Protein AF-A0A9P0AJP5-F1 (afdb_monomer_lite)

Secondary structure (DSSP, 8-state):
--SHHHHTTS-HHHHHHIIIIIGGGS-TT-THHHHHHHHHHHHHT-TT-SSSSHHHHHHHHHHHHHHGGG-S-HHHHHHHHHHHTSS--TT-STHHHHHHHHHHHHHHHTT--HHHHHHHHHHHHHTTT---HHHHSBT----SHHHHHHHHHHGGGGS-HHHHHHHHHHHHHHTTTS-HHHHHTSTTT-GGGEEEETTTTEEEE-PPP-

Organism: Bemisia tabaci (NCBI:txid7038)

Sequence (210 aa):
MSGEEGEAAERQDLERLWKQEIAANVDSESTAIFDWWARLTAQYAENARTYFNLEFLDNKAKWFYEIKDELKSPTAVACAIIFQYFEYEPQSEDWREKNSEHFKEFATEVQLDDDKTRTTIELLDASKTSITEEHQSEGAYGSEDIHFFLDLDMVYLGADAPEYRAQSDKMRQEYSFLRSDQYNTSQIKDTPKFSIDTQHLRYIYIPREI

InterPro domains:
  IPR009218 Predicted HD phosphohydrolase [PTHR21174] (10-188)

Structure (mmCIF, N/CA/C/O backbone):
data_AF-A0A9P0AJP5-F1
#
_entry.id   AF-A0A9P0AJP5-F1
#
loop_
_atom_site.group_PDB
_atom_site.id
_atom_site.type_symbol
_atom_site.label_atom_id
_atom_site.label_alt_id
_atom_site.label_comp_id
_atom_site.label_asym_id
_atom_site.label_entity_id
_atom_site.label_seq_id
_atom_site.pdbx_PDB_ins_code
_atom_site.Cartn_x
_atom_site.Cartn_y
_atom_site.Cartn_z
_atom_site.occupancy
_atom_site.B_iso_or_equiv
_atom_site.auth_seq_id
_atom_site.auth_comp_id
_atom_site.auth_asym_id
_atom_site.auth_atom_id
_atom_site.pdbx_PDB_model_num
ATOM 1 N N . MET A 1 1 ? -13.765 23.713 -18.394 1.00 38.00 1 MET A N 1
ATOM 2 C CA . MET A 1 1 ? -14.396 22.949 -17.298 1.00 38.00 1 MET A CA 1
ATOM 3 C C . MET A 1 1 ? -14.791 21.565 -17.807 1.00 38.00 1 MET A C 1
ATOM 5 O O . MET A 1 1 ? -15.965 21.251 -17.865 1.00 38.00 1 MET A O 1
ATOM 9 N N . SER A 1 2 ? -13.825 20.763 -18.257 1.00 41.94 2 SER A N 1
ATOM 10 C CA . SER A 1 2 ? -14.087 19.427 -18.826 1.00 41.94 2 SER A CA 1
ATOM 11 C C . SER A 1 2 ? -12.974 18.430 -18.480 1.00 41.94 2 SER A C 1
ATOM 13 O O . SER A 1 2 ? -12.746 17.492 -19.230 1.00 41.94 2 SER A O 1
ATOM 15 N N . GLY A 1 3 ? -12.227 18.696 -17.402 1.00 36.00 3 GLY A N 1
ATOM 16 C CA . GLY A 1 3 ? -11.113 17.853 -16.950 1.00 36.00 3 GLY A CA 1
ATOM 17 C C . GLY A 1 3 ? -11.452 16.986 -15.737 1.00 36.00 3 GLY A C 1
ATOM 18 O O . GLY A 1 3 ? -10.927 15.893 -15.627 1.00 36.00 3 GLY A O 1
ATOM 19 N N . GLU A 1 4 ? -12.367 17.428 -14.868 1.00 39.38 4 GLU A N 1
ATOM 20 C CA . GLU A 1 4 ? -12.593 16.777 -13.565 1.00 39.38 4 GLU A CA 1
ATOM 21 C C . GLU A 1 4 ? -13.542 15.563 -13.627 1.00 39.38 4 GLU A C 1
ATOM 23 O O . GLU A 1 4 ? -13.400 14.639 -12.836 1.00 39.38 4 GLU A O 1
ATOM 28 N N . GLU A 1 5 ? -14.476 15.497 -14.586 1.00 37.34 5 GLU A N 1
ATOM 29 C CA . GLU A 1 5 ? -15.423 14.365 -14.688 1.00 37.34 5 GLU A CA 1
ATOM 30 C C . GLU A 1 5 ? -14.808 13.095 -15.309 1.00 37.34 5 GLU A C 1
ATOM 32 O O . GLU A 1 5 ? -15.331 12.003 -15.102 1.00 37.34 5 GLU A O 1
ATOM 37 N N . GLY A 1 6 ? -13.698 13.216 -16.050 1.00 34.09 6 GLY A N 1
ATOM 38 C CA . GLY A 1 6 ? -12.989 12.067 -16.633 1.00 34.09 6 GLY A CA 1
ATOM 39 C C . GLY A 1 6 ? -12.085 11.344 -15.631 1.00 34.09 6 GLY A C 1
ATOM 40 O O . GLY A 1 6 ? -11.980 10.124 -15.671 1.00 34.09 6 GLY A O 1
ATOM 41 N N . GLU A 1 7 ? -11.498 12.086 -14.692 1.00 45.38 7 GLU A N 1
ATOM 42 C CA . GLU A 1 7 ? -10.548 11.560 -13.704 1.00 45.38 7 GLU A CA 1
ATOM 43 C C . GLU A 1 7 ? -11.240 10.755 -12.586 1.00 45.38 7 GLU A C 1
ATOM 45 O O . GLU A 1 7 ? -10.667 9.815 -12.040 1.00 45.38 7 GLU A O 1
ATOM 50 N N . ALA A 1 8 ? -12.509 11.066 -12.293 1.00 41.72 8 ALA A N 1
ATOM 51 C CA . ALA A 1 8 ? -13.312 10.374 -11.282 1.00 41.72 8 ALA A CA 1
ATOM 52 C C . ALA A 1 8 ? -13.753 8.953 -11.698 1.00 41.72 8 ALA A C 1
ATOM 54 O O . ALA A 1 8 ? -14.105 8.140 -10.846 1.00 41.72 8 ALA A O 1
ATOM 55 N N . ALA A 1 9 ? -13.743 8.629 -12.997 1.00 46.91 9 ALA A N 1
ATOM 56 C CA . ALA A 1 9 ? -14.082 7.289 -13.481 1.00 46.91 9 ALA A CA 1
ATOM 57 C C . ALA A 1 9 ? -12.913 6.292 -13.363 1.00 46.91 9 ALA A C 1
ATOM 59 O O . ALA A 1 9 ? -13.163 5.087 -13.362 1.00 46.91 9 ALA A O 1
ATOM 60 N N . GLU A 1 10 ? -11.673 6.783 -13.255 1.00 59.91 10 GLU A N 1
ATOM 61 C CA . GLU A 1 10 ? -10.435 5.997 -13.376 1.00 59.91 10 GLU A CA 1
ATOM 62 C C . GLU A 1 10 ? -9.910 5.408 -12.056 1.00 59.91 10 GLU A C 1
ATOM 64 O O . GLU A 1 10 ? -8.918 4.694 -12.096 1.00 59.91 10 GLU A O 1
ATOM 69 N N . ARG A 1 11 ? -10.519 5.697 -10.891 1.00 74.88 11 ARG A N 1
ATOM 70 C CA . ARG A 1 11 ? -9.956 5.317 -9.568 1.00 74.88 11 ARG A CA 1
ATOM 71 C C . ARG A 1 11 ? -10.966 4.664 -8.625 1.00 74.88 11 ARG A C 1
ATOM 73 O O . ARG A 1 11 ? -11.045 4.975 -7.433 1.00 74.88 11 ARG A O 1
ATOM 80 N N . GLN A 1 12 ? -11.822 3.822 -9.196 1.00 88.44 12 GLN A N 1
ATOM 81 C CA . GLN A 1 12 ? -12.955 3.241 -8.477 1.00 88.44 12 GLN A CA 1
ATOM 82 C C . GLN A 1 12 ? -12.509 2.240 -7.412 1.00 88.44 12 GLN A C 1
ATOM 84 O O . GLN A 1 12 ? -13.123 2.191 -6.344 1.00 88.44 12 GLN A O 1
ATOM 89 N N . ASP A 1 13 ? -11.451 1.469 -7.670 1.00 96.31 13 ASP A N 1
ATOM 90 C CA . ASP A 1 13 ? -11.011 0.414 -6.763 1.00 96.31 13 ASP A CA 1
ATOM 91 C C . ASP A 1 13 ? -10.245 0.987 -5.568 1.00 96.31 13 ASP A C 1
ATOM 93 O O . ASP A 1 13 ? -10.487 0.557 -4.440 1.00 96.31 13 ASP A O 1
ATOM 97 N N . LEU A 1 14 ? -9.421 2.022 -5.762 1.00 97.06 14 LEU A N 1
ATOM 98 C CA . LEU A 1 14 ? -8.761 2.736 -4.665 1.00 97.06 14 LEU A CA 1
ATOM 99 C C . LEU A 1 14 ? -9.776 3.409 -3.733 1.00 97.06 14 LEU A C 1
ATOM 101 O O . LEU A 1 14 ? -9.695 3.275 -2.510 1.00 97.06 14 LEU A O 1
ATOM 105 N N . GLU A 1 15 ? -10.759 4.120 -4.291 1.00 96.62 15 GLU A N 1
ATOM 106 C CA . GLU A 1 15 ? -11.823 4.718 -3.482 1.00 96.62 15 GLU A CA 1
ATOM 107 C C . GLU A 1 15 ? -12.630 3.664 -2.727 1.00 96.62 15 GLU A C 1
ATOM 109 O O . GLU A 1 15 ? -13.006 3.871 -1.569 1.00 96.62 15 GLU A O 1
ATOM 114 N N . ARG A 1 16 ? -12.916 2.536 -3.382 1.00 97.31 16 ARG A N 1
ATOM 115 C CA . ARG A 1 16 ? -13.632 1.417 -2.780 1.00 97.31 16 ARG A CA 1
ATOM 116 C C . ARG A 1 16 ? -12.824 0.807 -1.636 1.00 97.31 16 ARG A C 1
ATOM 118 O O . ARG A 1 16 ? -13.394 0.649 -0.558 1.00 97.31 16 ARG A O 1
ATOM 125 N N . LEU A 1 17 ? -11.528 0.557 -1.837 1.00 98.12 17 LEU A N 1
ATOM 126 C CA . LEU A 1 17 ? -10.595 0.064 -0.819 1.00 98.12 17 LEU A CA 1
ATOM 127 C C . LEU A 1 17 ? -10.614 0.979 0.406 1.00 98.12 17 LEU A C 1
ATOM 129 O O . LEU A 1 17 ? -10.857 0.523 1.524 1.00 98.12 17 LEU A O 1
ATOM 133 N N . TRP A 1 18 ? -10.444 2.286 0.191 1.00 97.62 18 TRP A N 1
ATOM 134 C CA . TRP A 1 18 ? -10.467 3.265 1.273 1.00 97.62 18 TRP A CA 1
ATOM 135 C C . TRP A 1 18 ? -11.801 3.264 2.018 1.00 97.62 18 TRP A C 1
ATOM 137 O O . TRP A 1 18 ? -11.831 3.159 3.241 1.00 97.62 18 TRP A O 1
ATOM 147 N N . LYS A 1 19 ? -12.924 3.346 1.297 1.00 96.38 19 LYS A N 1
ATOM 148 C CA . LYS A 1 19 ? -14.258 3.438 1.907 1.00 96.38 19 LYS A CA 1
ATOM 149 C C . LYS A 1 19 ? -14.647 2.159 2.653 1.00 96.38 19 LYS A C 1
ATOM 151 O O . LYS A 1 19 ? -15.186 2.249 3.752 1.00 96.38 19 LYS A O 1
ATOM 156 N N . GLN A 1 20 ? -14.416 0.989 2.059 1.00 97.12 20 GLN A N 1
ATOM 157 C CA . GLN A 1 20 ? -14.929 -0.291 2.564 1.00 97.12 20 GLN A CA 1
ATOM 158 C C . GLN A 1 20 ? -13.992 -0.958 3.566 1.00 97.12 20 GLN A C 1
ATOM 160 O O . GLN A 1 20 ? -14.471 -1.558 4.524 1.00 97.12 20 GLN A O 1
ATOM 165 N N . GLU A 1 21 ? -12.678 -0.860 3.365 1.00 97.50 21 GLU A N 1
ATOM 166 C CA . GLU A 1 21 ? -11.721 -1.597 4.193 1.00 97.50 21 GLU A CA 1
ATOM 167 C C . GLU A 1 21 ? -11.118 -0.730 5.291 1.00 97.50 21 GLU A C 1
ATOM 169 O O . GLU A 1 21 ? -10.807 -1.258 6.356 1.00 97.50 21 GLU A O 1
ATOM 174 N N . ILE A 1 22 ? -11.017 0.585 5.080 1.00 97.12 22 ILE A N 1
ATOM 175 C CA . ILE A 1 22 ? -10.402 1.512 6.036 1.00 97.12 22 ILE A CA 1
ATOM 176 C C . ILE A 1 22 ? -11.478 2.350 6.734 1.00 97.12 22 ILE A C 1
ATOM 178 O O . ILE A 1 22 ? -11.749 2.136 7.910 1.00 97.12 22 ILE A O 1
ATOM 182 N N . ALA A 1 23 ? -12.154 3.252 6.019 1.00 95.81 23 ALA A N 1
ATOM 183 C CA . ALA A 1 23 ? -13.091 4.213 6.604 1.00 95.81 23 ALA A CA 1
ATOM 184 C C . ALA A 1 23 ? -14.277 3.553 7.331 1.00 95.81 23 ALA A C 1
ATOM 186 O O . ALA A 1 23 ? -14.723 4.053 8.357 1.00 95.81 23 ALA A O 1
ATOM 187 N N . ALA A 1 24 ? -14.779 2.419 6.834 1.00 94.94 24 ALA A N 1
ATOM 188 C CA . ALA A 1 24 ? -15.857 1.675 7.490 1.00 94.94 24 ALA A CA 1
ATOM 189 C C . ALA A 1 24 ? -15.415 0.903 8.752 1.00 94.94 24 ALA A C 1
ATOM 191 O O . ALA A 1 24 ? -16.272 0.401 9.476 1.00 94.94 24 ALA A O 1
ATOM 192 N N . ASN A 1 25 ? -14.105 0.789 9.008 1.00 93.56 25 ASN A N 1
ATOM 193 C CA . ASN A 1 25 ? -13.522 -0.009 10.095 1.00 93.56 25 ASN A CA 1
ATOM 194 C C . ASN A 1 25 ? -12.792 0.838 11.152 1.00 93.56 25 ASN A C 1
ATOM 196 O O . ASN A 1 25 ? -12.054 0.291 11.974 1.00 93.56 25 ASN A O 1
ATOM 200 N N . VAL A 1 26 ? -12.996 2.155 11.132 1.00 92.12 26 VAL A N 1
ATOM 201 C CA . VAL A 1 26 ? -12.478 3.107 12.124 1.00 92.12 26 VAL A CA 1
ATOM 202 C C . VAL A 1 26 ? -13.627 3.738 12.913 1.00 92.12 26 VAL A C 1
ATOM 204 O O . VAL A 1 26 ? -14.798 3.492 12.610 1.00 92.12 26 VAL A O 1
ATOM 207 N N . ASP A 1 27 ? -13.315 4.543 13.928 1.00 87.25 27 ASP A N 1
ATOM 208 C CA . ASP A 1 27 ? -14.344 5.256 14.687 1.00 87.25 27 ASP A CA 1
ATOM 209 C C . ASP A 1 27 ? -15.169 6.180 13.770 1.00 87.25 27 ASP A C 1
ATOM 211 O O . ASP A 1 27 ? -14.642 7.088 13.124 1.00 87.25 27 ASP A O 1
ATOM 215 N N . SER A 1 28 ? -16.487 5.956 13.742 1.00 77.12 28 SER A N 1
ATOM 216 C CA . SER A 1 28 ? -17.445 6.710 12.927 1.00 77.12 28 SER A CA 1
ATOM 217 C C . SER A 1 28 ? -17.530 8.199 13.273 1.00 77.12 28 SER A C 1
ATOM 219 O O . SER A 1 28 ? -18.027 8.980 12.461 1.00 77.12 28 SER A O 1
ATOM 221 N N . GLU A 1 29 ? -17.072 8.600 14.463 1.00 79.88 29 GLU A N 1
ATOM 222 C CA . GLU A 1 29 ? -17.022 10.007 14.872 1.00 79.88 29 GLU A CA 1
ATOM 223 C C . GLU A 1 29 ? -15.735 10.715 14.411 1.00 79.88 29 GLU A C 1
ATOM 225 O O . GLU A 1 29 ? -15.666 11.947 14.450 1.00 79.88 29 GLU A O 1
ATOM 230 N N . SER A 1 30 ? -14.724 9.974 13.935 1.00 80.75 30 SER A N 1
ATOM 231 C CA . SER A 1 30 ? -13.463 10.567 13.491 1.00 80.75 30 SER A CA 1
ATOM 232 C C . SER A 1 30 ? -13.627 11.297 12.157 1.00 80.75 30 SER A C 1
ATOM 234 O O . SER A 1 30 ? -13.830 10.702 11.098 1.00 80.75 30 SER A O 1
ATOM 236 N N . THR A 1 31 ? -13.467 12.620 12.184 1.00 89.06 31 THR A N 1
ATOM 237 C CA . THR A 1 31 ? -13.404 13.437 10.963 1.00 89.06 31 THR A CA 1
ATOM 238 C C . THR A 1 31 ? -12.044 13.354 10.270 1.00 89.06 31 THR A C 1
ATOM 240 O O . THR A 1 31 ? -11.935 13.751 9.111 1.00 89.06 31 THR A O 1
ATOM 243 N N . ALA A 1 32 ? -11.020 12.814 10.944 1.00 94.06 32 ALA A N 1
ATOM 244 C CA . ALA A 1 32 ? -9.657 12.730 10.422 1.00 94.06 32 ALA A CA 1
ATOM 245 C C . ALA A 1 32 ? -9.579 11.889 9.136 1.00 94.06 32 ALA A C 1
ATOM 247 O O . ALA A 1 32 ? -8.723 12.133 8.289 1.00 94.06 32 ALA A O 1
ATOM 248 N N . ILE A 1 33 ? -10.511 10.950 8.933 1.00 95.19 33 ILE A N 1
ATOM 249 C CA . ILE A 1 33 ? -10.560 10.105 7.733 1.00 95.19 33 ILE A CA 1
ATOM 250 C C . ILE A 1 33 ? -10.656 10.922 6.430 1.00 95.19 33 ILE A C 1
ATOM 252 O O . ILE A 1 33 ? -10.099 10.526 5.408 1.00 95.19 33 ILE A O 1
ATOM 256 N N . PHE A 1 34 ? -11.318 12.082 6.450 1.00 93.69 34 PHE A N 1
ATOM 257 C CA . PHE A 1 34 ? -11.432 12.946 5.272 1.00 93.69 34 PHE A CA 1
ATOM 258 C C . PHE A 1 34 ? -10.126 13.691 4.989 1.00 93.69 34 PHE A C 1
ATOM 260 O O . PHE A 1 34 ? -9.696 13.766 3.837 1.00 93.69 34 PHE A O 1
ATOM 267 N N . ASP A 1 35 ? -9.474 14.184 6.041 1.00 95.88 35 ASP A N 1
ATOM 268 C CA . ASP A 1 35 ? -8.197 14.890 5.937 1.00 95.88 35 ASP A CA 1
ATOM 269 C C . ASP A 1 35 ? -7.087 13.942 5.462 1.00 95.88 35 ASP A C 1
ATOM 271 O O . ASP A 1 35 ? -6.296 14.292 4.585 1.00 95.88 35 ASP A O 1
ATOM 275 N N . TRP A 1 36 ? -7.066 12.705 5.966 1.00 97.38 36 TRP A N 1
ATOM 276 C CA . TRP A 1 36 ? -6.122 11.681 5.520 1.00 97.38 36 TRP A CA 1
ATOM 277 C C . TRP A 1 36 ? -6.345 11.250 4.076 1.00 97.38 36 TRP A C 1
ATOM 279 O O . TRP A 1 36 ? -5.369 11.097 3.344 1.00 97.38 36 TRP A O 1
ATOM 289 N N . TRP A 1 37 ? -7.596 11.125 3.629 1.00 96.56 37 TRP A N 1
ATOM 290 C CA . TRP A 1 37 ? -7.887 10.862 2.220 1.00 96.56 37 TRP A CA 1
ATOM 291 C C . TRP A 1 37 ? -7.377 11.988 1.308 1.00 96.56 37 TRP A C 1
ATOM 293 O O . TRP A 1 37 ? -6.752 11.729 0.276 1.00 96.56 37 TRP A O 1
ATOM 303 N N . ALA A 1 38 ? -7.589 13.247 1.702 1.00 96.00 38 ALA A N 1
ATOM 304 C CA . ALA A 1 38 ? -7.089 14.402 0.960 1.00 96.00 38 ALA A CA 1
ATOM 305 C C . ALA A 1 38 ? -5.550 14.433 0.911 1.00 96.00 38 ALA A C 1
ATOM 307 O O . ALA A 1 38 ? -4.968 14.677 -0.144 1.00 96.00 38 ALA A O 1
ATOM 308 N N . ARG A 1 39 ? -4.878 14.132 2.031 1.00 96.69 39 ARG A N 1
ATOM 309 C CA . ARG A 1 39 ? -3.410 14.028 2.090 1.00 96.69 39 ARG A CA 1
ATOM 310 C C . ARG A 1 39 ? -2.883 12.900 1.210 1.00 96.69 39 ARG A C 1
ATOM 312 O O . ARG A 1 39 ? -1.973 13.126 0.422 1.00 96.69 39 ARG A O 1
ATOM 319 N N . LEU A 1 40 ? -3.474 11.712 1.316 1.00 96.00 40 LEU A N 1
ATOM 320 C CA . LEU A 1 40 ? -3.123 10.539 0.520 1.00 96.00 40 LEU A CA 1
ATOM 321 C C . LEU A 1 40 ? -3.198 10.829 -0.979 1.00 96.00 40 LEU A C 1
ATOM 323 O O . LEU A 1 40 ? -2.245 10.587 -1.716 1.00 96.00 40 LEU A O 1
ATOM 327 N N . THR A 1 41 ? -4.334 11.358 -1.424 1.00 95.06 41 THR A N 1
ATOM 328 C CA . THR A 1 41 ? -4.550 11.661 -2.840 1.00 95.06 41 THR A CA 1
ATOM 329 C C . THR A 1 41 ? -3.604 12.749 -3.333 1.00 95.06 41 THR A C 1
ATOM 331 O O . THR A 1 41 ? -3.052 12.610 -4.418 1.00 95.06 41 THR A O 1
ATOM 334 N N . ALA A 1 42 ? -3.328 13.780 -2.533 1.00 94.81 42 ALA A N 1
ATOM 335 C CA . ALA A 1 42 ? -2.326 14.783 -2.885 1.00 94.81 42 ALA A CA 1
ATOM 336 C C . ALA A 1 42 ? -0.919 14.173 -3.035 1.00 94.81 42 ALA A C 1
ATOM 338 O O . ALA A 1 42 ? -0.232 14.463 -4.013 1.00 94.81 42 ALA A O 1
ATOM 339 N N . GLN A 1 43 ? -0.521 13.297 -2.111 1.00 94.94 43 GLN A N 1
ATOM 340 C CA . GLN A 1 43 ? 0.825 12.731 -2.062 1.00 94.94 43 GLN A CA 1
ATOM 341 C C . GLN A 1 43 ? 1.113 11.785 -3.241 1.00 94.94 43 GLN A C 1
ATOM 343 O O . GLN A 1 43 ? 2.158 11.873 -3.880 1.00 94.94 43 GLN A O 1
ATOM 348 N N . TYR A 1 44 ? 0.163 10.922 -3.611 1.00 95.06 44 TYR A N 1
ATOM 349 C CA . TYR A 1 44 ? 0.322 10.029 -4.768 1.00 95.06 44 TYR A CA 1
ATOM 350 C C . TYR A 1 44 ? 0.019 10.703 -6.123 1.00 95.06 44 TYR A C 1
ATOM 352 O O . TYR A 1 44 ? 0.269 10.098 -7.168 1.00 95.06 44 TYR A O 1
ATOM 360 N N . ALA A 1 45 ? -0.511 11.933 -6.132 1.00 93.75 45 ALA A N 1
ATOM 361 C CA . ALA A 1 45 ? -0.692 12.747 -7.340 1.00 93.75 45 ALA A CA 1
ATOM 362 C C . ALA A 1 45 ? 0.555 13.573 -7.710 1.00 93.75 45 ALA A C 1
ATOM 364 O O . ALA A 1 45 ? 0.537 14.315 -8.695 1.00 93.75 45 ALA A O 1
ATOM 365 N N . GLU A 1 46 ? 1.636 13.485 -6.932 1.00 91.50 46 GLU A N 1
ATOM 366 C CA . GLU A 1 46 ? 2.880 14.189 -7.224 1.00 91.50 46 GLU A CA 1
ATOM 367 C C . GLU A 1 46 ? 3.447 13.794 -8.597 1.00 91.50 46 GLU A C 1
ATOM 369 O O . GLU A 1 46 ? 3.791 12.641 -8.847 1.00 91.50 46 GLU A O 1
ATOM 374 N N . ASN A 1 47 ? 3.637 14.787 -9.473 1.00 83.38 47 ASN A N 1
ATOM 375 C CA . ASN A 1 47 ? 4.109 14.588 -10.853 1.00 83.38 47 ASN A CA 1
ATOM 376 C C . ASN A 1 47 ? 5.481 13.901 -10.972 1.00 83.38 47 ASN A C 1
ATOM 378 O O . ASN A 1 47 ? 5.849 13.459 -12.058 1.00 83.38 47 ASN A O 1
ATOM 382 N N . ALA A 1 48 ? 6.269 13.873 -9.894 1.00 88.31 48 ALA A N 1
ATOM 383 C CA . ALA A 1 48 ? 7.565 13.207 -9.878 1.00 88.31 48 ALA A CA 1
ATOM 384 C C . ALA A 1 48 ? 7.440 11.672 -9.884 1.00 88.31 48 ALA A C 1
ATOM 386 O O . ALA A 1 48 ? 8.392 11.006 -10.282 1.00 88.31 48 ALA A O 1
ATOM 387 N N . ARG A 1 49 ? 6.284 11.124 -9.479 1.00 92.12 49 ARG A N 1
ATOM 388 C CA . ARG A 1 49 ? 6.040 9.683 -9.360 1.00 92.12 49 ARG A CA 1
ATOM 389 C C . ARG A 1 49 ? 5.541 9.109 -10.679 1.00 92.12 49 ARG A C 1
ATOM 391 O O . ARG A 1 49 ? 4.401 9.330 -11.098 1.00 92.12 49 ARG A O 1
ATOM 398 N N . THR A 1 50 ? 6.398 8.351 -11.344 1.00 92.62 50 THR A N 1
ATOM 399 C CA . THR A 1 50 ? 6.094 7.756 -12.656 1.00 92.62 50 THR A CA 1
ATOM 400 C C . THR A 1 50 ? 5.462 6.368 -12.563 1.00 92.62 50 THR A C 1
ATOM 402 O O . THR A 1 50 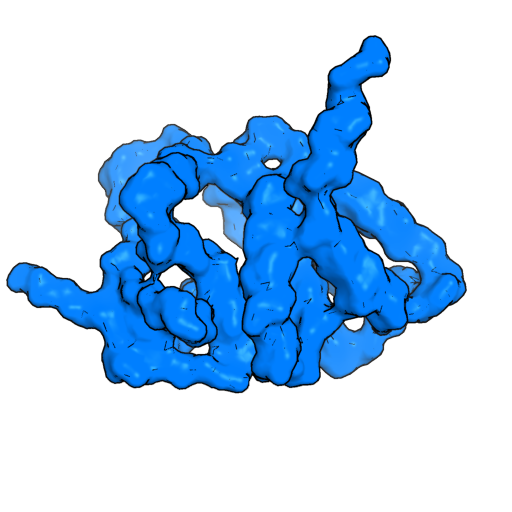? 4.725 5.976 -13.469 1.00 92.62 50 THR A O 1
ATOM 405 N N . TYR A 1 51 ? 5.699 5.654 -11.462 1.00 92.69 51 TYR A N 1
ATOM 406 C CA . TYR A 1 51 ? 5.164 4.331 -11.159 1.00 92.69 51 TYR A CA 1
ATOM 407 C C . TYR A 1 51 ? 4.359 4.337 -9.857 1.00 92.69 51 TYR A C 1
ATOM 409 O O . TYR A 1 51 ? 3.189 3.981 -9.888 1.00 92.69 51 TYR A O 1
ATOM 417 N N . PHE A 1 52 ? 4.927 4.784 -8.729 1.00 93.62 52 PHE A N 1
ATOM 418 C CA . PHE A 1 52 ? 4.288 4.707 -7.400 1.00 93.62 52 PHE A CA 1
ATOM 419 C C . PHE A 1 52 ? 3.278 5.842 -7.156 1.00 93.62 52 PHE A C 1
ATOM 421 O O . PHE A 1 52 ? 3.381 6.610 -6.200 1.00 93.62 52 PHE A O 1
ATOM 428 N N . ASN A 1 53 ? 2.307 5.969 -8.055 1.00 94.19 53 ASN A N 1
ATOM 429 C CA . ASN A 1 53 ? 1.292 7.019 -8.074 1.00 94.19 53 ASN A CA 1
ATOM 430 C C . ASN A 1 53 ? -0.123 6.449 -7.840 1.00 94.19 53 ASN A C 1
ATOM 432 O O . ASN A 1 53 ? -0.299 5.300 -7.429 1.00 94.19 53 ASN A O 1
ATOM 436 N N . LEU A 1 54 ? -1.151 7.263 -8.085 1.00 94.88 54 LEU A N 1
ATOM 437 C CA . LEU A 1 54 ? -2.546 6.858 -7.880 1.00 94.88 54 LEU A CA 1
ATOM 438 C C . LEU A 1 54 ? -3.002 5.708 -8.793 1.00 94.88 54 LEU A C 1
ATOM 440 O O . LEU A 1 54 ? -3.841 4.920 -8.368 1.00 94.88 54 LEU A O 1
ATOM 444 N N . GLU A 1 55 ? -2.438 5.564 -9.996 1.00 93.19 55 GLU A N 1
ATOM 445 C CA . GLU A 1 55 ? -2.721 4.427 -10.887 1.00 93.19 55 GLU A CA 1
ATOM 446 C C . GLU A 1 55 ? -2.165 3.121 -10.300 1.00 93.19 55 GLU A C 1
ATOM 448 O O . GLU A 1 55 ? -2.820 2.081 -10.358 1.00 93.19 55 GLU A O 1
ATOM 453 N N . PHE A 1 56 ? -0.977 3.165 -9.687 1.00 92.81 56 PHE A N 1
ATOM 454 C CA . PHE A 1 56 ? -0.420 2.015 -8.972 1.00 92.81 56 PHE A CA 1
ATOM 455 C C . PHE A 1 56 ? -1.313 1.591 -7.807 1.00 92.81 56 PHE A C 1
ATOM 457 O O . PHE A 1 56 ? -1.618 0.406 -7.681 1.00 92.81 56 PHE A O 1
ATOM 464 N N . LEU A 1 57 ? -1.772 2.542 -6.988 1.00 95.31 57 LEU A N 1
ATOM 465 C CA . LEU A 1 57 ? -2.666 2.229 -5.874 1.00 95.31 57 LEU A CA 1
ATOM 466 C C . LEU A 1 57 ? -4.008 1.658 -6.339 1.00 95.31 57 LEU A C 1
ATOM 468 O O . LEU A 1 57 ? -4.486 0.703 -5.733 1.00 95.31 57 LEU A O 1
ATOM 472 N N . ASP A 1 58 ? -4.603 2.205 -7.399 1.00 95.31 58 ASP A N 1
ATOM 473 C CA . ASP A 1 58 ? -5.869 1.698 -7.939 1.00 95.31 58 ASP A CA 1
ATOM 474 C C . ASP A 1 58 ? -5.722 0.278 -8.500 1.00 95.31 58 ASP A C 1
ATOM 476 O O . ASP A 1 58 ? -6.483 -0.618 -8.136 1.00 95.31 58 ASP A O 1
ATOM 480 N N . ASN A 1 59 ? -4.654 0.016 -9.260 1.00 91.94 59 ASN A N 1
ATOM 481 C CA . ASN A 1 59 ? -4.341 -1.333 -9.729 1.00 91.94 59 ASN A CA 1
ATOM 482 C C . ASN A 1 59 ? -4.076 -2.306 -8.568 1.00 91.94 59 ASN A C 1
ATOM 484 O O . ASN A 1 59 ? -4.536 -3.449 -8.601 1.00 91.94 59 ASN A O 1
ATOM 488 N N . LYS A 1 60 ? -3.359 -1.871 -7.523 1.00 93.75 60 LYS A N 1
ATOM 489 C CA . LYS A 1 60 ? -3.106 -2.694 -6.331 1.00 93.75 60 LYS A CA 1
ATOM 490 C C . LYS A 1 60 ? -4.406 -2.973 -5.564 1.00 93.75 60 LYS A C 1
ATOM 492 O O . LYS A 1 60 ? -4.615 -4.096 -5.111 1.00 93.75 60 LYS A O 1
ATOM 497 N N . ALA A 1 61 ? -5.306 -1.993 -5.482 1.00 96.31 61 ALA A N 1
ATOM 498 C CA . ALA A 1 61 ? -6.628 -2.128 -4.873 1.00 96.31 61 ALA A CA 1
ATOM 499 C C . ALA A 1 61 ? -7.547 -3.085 -5.649 1.00 96.31 61 ALA A C 1
ATOM 501 O O . ALA A 1 61 ? -8.256 -3.885 -5.038 1.00 96.31 61 ALA A O 1
ATOM 502 N N . LYS A 1 62 ? -7.496 -3.067 -6.983 1.00 94.50 62 LYS A N 1
ATOM 503 C CA . LYS A 1 62 ? -8.195 -4.046 -7.823 1.00 94.50 62 LYS A CA 1
ATOM 504 C C . LYS A 1 62 ? -7.773 -5.474 -7.470 1.00 94.50 62 LYS A C 1
ATOM 506 O O . LYS A 1 62 ? -8.623 -6.312 -7.183 1.00 94.50 62 LYS A O 1
ATOM 511 N N . TRP A 1 63 ? -6.467 -5.745 -7.443 1.00 93.19 63 TRP A N 1
ATOM 512 C CA . TRP A 1 63 ? -5.950 -7.080 -7.123 1.00 93.19 63 TRP A CA 1
ATOM 513 C C . TRP A 1 63 ? -6.188 -7.486 -5.670 1.00 93.19 63 TRP A C 1
ATOM 515 O O . TRP A 1 63 ? -6.453 -8.655 -5.406 1.00 93.19 63 TRP A O 1
ATOM 525 N N . PHE A 1 64 ? -6.185 -6.533 -4.736 1.00 95.94 64 PHE A N 1
ATOM 526 C CA . PHE A 1 64 ? -6.598 -6.784 -3.357 1.00 95.94 64 PHE A CA 1
ATOM 527 C C . PHE A 1 64 ? -7.994 -7.422 -3.282 1.00 95.94 64 PHE A C 1
ATOM 529 O O . PHE A 1 64 ? -8.202 -8.335 -2.488 1.00 95.94 64 PHE A O 1
ATOM 536 N N . TYR A 1 65 ? -8.949 -6.995 -4.114 1.00 96.00 65 TYR A N 1
ATOM 537 C CA . TYR A 1 65 ? -10.294 -7.577 -4.096 1.00 96.00 65 TYR A CA 1
ATOM 538 C C . TYR A 1 65 ? -10.364 -9.006 -4.644 1.00 96.00 65 TYR A C 1
ATOM 540 O O . TYR A 1 65 ? -11.275 -9.732 -4.250 1.00 96.00 65 TYR A O 1
ATOM 548 N N . GLU A 1 66 ? -9.408 -9.431 -5.472 1.00 93.44 66 GLU A N 1
ATOM 549 C CA . GLU A 1 66 ? -9.316 -10.820 -5.948 1.00 93.44 66 GLU A CA 1
ATOM 550 C C . GLU A 1 66 ? -8.853 -11.778 -4.842 1.00 93.44 66 GLU A C 1
ATOM 552 O O . GLU A 1 66 ? -9.257 -12.936 -4.816 1.00 93.44 66 GLU A O 1
ATOM 557 N N . ILE A 1 67 ? -8.044 -11.289 -3.898 1.00 93.56 67 ILE A N 1
ATOM 558 C CA . ILE A 1 67 ? -7.482 -12.093 -2.800 1.00 93.56 67 ILE A CA 1
ATOM 559 C C . ILE A 1 67 ? -8.161 -11.847 -1.448 1.00 93.56 67 ILE A C 1
ATOM 561 O O . ILE A 1 67 ? -7.820 -12.493 -0.460 1.00 93.56 67 ILE A O 1
ATOM 565 N N . LYS A 1 68 ? -9.097 -10.893 -1.365 1.00 95.75 68 LYS A N 1
ATOM 566 C CA . LYS A 1 68 ? -9.643 -10.390 -0.095 1.00 95.75 68 LYS A CA 1
ATOM 567 C C . LYS A 1 68 ? -10.169 -11.501 0.815 1.00 95.75 68 LYS A C 1
ATOM 569 O O . LYS A 1 68 ? -9.955 -11.443 2.022 1.00 95.75 68 LYS A O 1
ATOM 574 N N . ASP A 1 69 ? -10.847 -12.493 0.243 1.00 95.25 69 ASP A N 1
ATOM 575 C CA . ASP A 1 69 ? -11.455 -13.598 0.993 1.00 95.25 69 ASP A CA 1
ATOM 576 C C . ASP A 1 69 ? -10.417 -14.573 1.583 1.00 95.25 69 ASP A C 1
ATOM 578 O O . ASP A 1 69 ? -10.751 -15.392 2.441 1.00 95.25 69 ASP A O 1
ATOM 582 N N . GLU A 1 70 ? -9.156 -14.478 1.156 1.00 94.94 70 GLU A N 1
ATOM 583 C CA . GLU A 1 70 ? -8.030 -15.244 1.696 1.00 94.94 70 GLU A CA 1
ATOM 584 C C . GLU A 1 70 ? -7.304 -14.509 2.832 1.00 94.94 70 GLU A C 1
ATOM 586 O O . GLU A 1 70 ? -6.551 -15.128 3.588 1.00 94.94 70 GLU A O 1
ATOM 591 N N . LEU A 1 71 ? -7.541 -13.200 2.975 1.00 96.69 71 LEU A N 1
ATOM 592 C CA . LEU A 1 71 ? -6.882 -12.363 3.970 1.00 96.69 71 LEU A CA 1
ATOM 593 C C . LEU A 1 71 ? -7.485 -12.564 5.360 1.00 96.69 71 LEU A C 1
ATOM 595 O O . LEU A 1 71 ? -8.702 -12.547 5.560 1.00 96.69 71 LEU A O 1
ATOM 599 N N . LYS A 1 72 ? -6.612 -12.662 6.359 1.00 97.25 72 LYS A N 1
ATOM 600 C CA . LYS A 1 72 ? -6.992 -12.716 7.774 1.00 97.25 72 LYS A CA 1
ATOM 601 C C . LYS A 1 72 ? -7.405 -11.340 8.286 1.00 97.25 72 LYS A C 1
ATOM 603 O O . LYS A 1 72 ? -8.342 -11.242 9.077 1.00 97.25 72 LYS A O 1
ATOM 608 N N . SER A 1 73 ? -6.727 -10.286 7.834 1.00 97.81 73 SER A N 1
ATOM 609 C CA . SER A 1 73 ? -7.021 -8.896 8.174 1.00 97.81 73 SER A CA 1
ATOM 610 C C . SER A 1 73 ? -7.040 -8.004 6.924 1.00 97.81 73 SER A C 1
ATOM 612 O O . SER A 1 73 ? -6.082 -7.268 6.662 1.00 97.81 73 SER A O 1
ATOM 614 N N . PRO A 1 74 ? -8.154 -8.001 6.160 1.00 98.12 74 PRO A N 1
ATOM 615 C CA . PRO A 1 74 ? -8.315 -7.139 4.988 1.00 98.12 74 PRO A CA 1
ATOM 616 C C . PRO A 1 74 ? -8.023 -5.661 5.277 1.00 98.12 74 PRO A C 1
ATOM 618 O O . PRO A 1 74 ? -7.332 -5.009 4.500 1.00 98.12 74 PRO A O 1
ATOM 621 N N . THR A 1 75 ? -8.474 -5.138 6.424 1.00 98.44 75 THR A N 1
ATOM 622 C CA . THR A 1 75 ? -8.198 -3.752 6.830 1.00 98.44 75 THR A CA 1
ATOM 623 C C . THR A 1 75 ? -6.710 -3.492 7.046 1.00 98.44 75 THR A C 1
ATOM 625 O O . THR A 1 75 ? -6.222 -2.455 6.609 1.00 98.44 75 THR A O 1
ATOM 628 N N . ALA A 1 76 ? -5.969 -4.404 7.689 1.00 98.56 76 ALA A N 1
ATOM 629 C CA . ALA A 1 76 ? -4.539 -4.189 7.914 1.00 98.56 76 ALA A CA 1
ATOM 630 C C . ALA A 1 76 ? -3.750 -4.212 6.597 1.00 98.56 76 ALA A C 1
ATOM 632 O O . ALA A 1 76 ? -2.889 -3.363 6.376 1.00 98.56 76 ALA A O 1
ATOM 633 N N . VAL A 1 77 ? -4.091 -5.130 5.688 1.00 98.56 77 VAL A N 1
ATOM 634 C CA . VAL A 1 77 ? -3.493 -5.181 4.346 1.00 98.56 77 VAL A CA 1
ATOM 635 C C . VAL A 1 77 ? -3.846 -3.932 3.536 1.00 98.56 77 VAL A C 1
ATOM 637 O O . VAL A 1 77 ? -2.965 -3.353 2.906 1.00 98.56 77 VAL A O 1
ATOM 640 N N . ALA A 1 78 ? -5.095 -3.461 3.590 1.00 98.50 78 ALA A N 1
ATOM 641 C CA . ALA A 1 78 ? -5.506 -2.223 2.930 1.00 98.50 78 ALA A CA 1
ATOM 642 C C . ALA A 1 78 ? -4.740 -1.003 3.470 1.00 98.50 78 ALA A C 1
ATOM 644 O O . ALA A 1 78 ? -4.226 -0.205 2.686 1.00 98.50 78 ALA A O 1
ATOM 645 N N . CYS A 1 79 ? -4.593 -0.877 4.793 1.00 98.62 79 CYS A N 1
ATOM 646 C CA . CYS A 1 79 ? -3.761 0.165 5.394 1.00 98.62 79 CYS A CA 1
ATOM 647 C C . CYS A 1 79 ? -2.300 0.048 4.931 1.00 98.62 79 CYS A C 1
ATOM 649 O O . CYS A 1 79 ? -1.706 1.050 4.539 1.00 98.62 79 CYS A O 1
ATOM 651 N 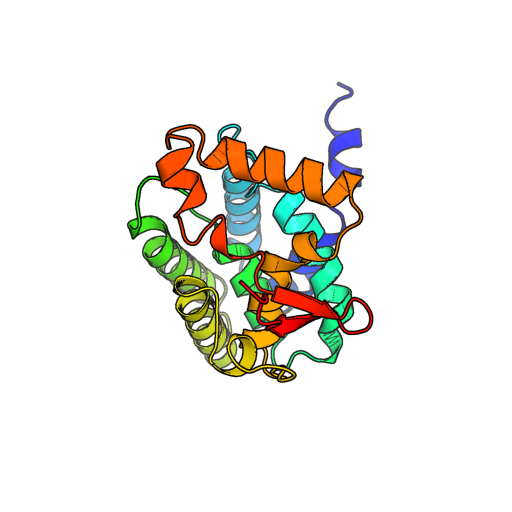N . ALA A 1 80 ? -1.729 -1.159 4.905 1.00 98.44 80 ALA A N 1
ATOM 652 C CA . ALA A 1 80 ? -0.361 -1.368 4.442 1.00 98.44 80 ALA A CA 1
ATOM 653 C C . ALA A 1 80 ? -0.188 -0.944 2.974 1.00 98.44 80 ALA A C 1
ATOM 655 O O . ALA A 1 80 ? 0.753 -0.219 2.671 1.00 98.44 80 ALA A O 1
ATOM 656 N N . ILE A 1 81 ? -1.121 -1.303 2.083 1.00 97.88 81 ILE A N 1
ATOM 657 C CA . ILE A 1 81 ? -1.136 -0.871 0.671 1.00 97.88 81 ILE A CA 1
ATOM 658 C C . ILE A 1 81 ? -1.065 0.653 0.556 1.00 97.88 81 ILE A C 1
ATOM 660 O O . ILE A 1 81 ? -0.255 1.178 -0.204 1.00 97.88 81 ILE A O 1
ATOM 664 N N . ILE A 1 82 ? -1.899 1.355 1.322 1.00 98.06 82 ILE A N 1
ATOM 665 C CA . ILE A 1 82 ? -1.986 2.814 1.291 1.00 98.06 82 ILE A CA 1
ATOM 666 C C . ILE A 1 82 ? -0.707 3.476 1.811 1.00 98.06 82 ILE A C 1
ATOM 668 O O . ILE A 1 82 ? -0.205 4.430 1.208 1.00 98.06 82 ILE A O 1
ATOM 672 N N . PHE A 1 83 ? -0.187 2.991 2.939 1.00 98.25 83 PHE A N 1
ATOM 673 C CA . PHE A 1 83 ? 0.913 3.651 3.631 1.00 98.25 83 PHE A CA 1
ATOM 674 C C . PHE A 1 83 ? 2.291 3.242 3.119 1.00 98.25 83 PHE A C 1
ATOM 676 O O . PHE A 1 83 ? 3.233 4.006 3.298 1.00 98.25 83 PHE A O 1
ATOM 683 N N . GLN A 1 84 ? 2.423 2.102 2.435 1.00 95.88 84 GLN A N 1
ATOM 684 C CA . GLN A 1 84 ? 3.712 1.558 2.007 1.00 95.88 84 GLN A CA 1
ATOM 685 C C . GLN A 1 84 ? 4.572 2.569 1.262 1.00 95.88 84 GLN A C 1
ATOM 687 O O . GLN A 1 84 ? 5.736 2.693 1.617 1.00 95.88 84 GLN A O 1
ATOM 692 N N . TYR A 1 85 ? 4.007 3.291 0.291 1.00 94.88 85 TYR A N 1
ATOM 693 C CA . TYR A 1 85 ? 4.682 4.300 -0.534 1.00 94.88 85 TYR A CA 1
ATOM 694 C C . TYR A 1 85 ? 4.105 5.706 -0.310 1.00 94.88 85 TYR A C 1
ATOM 696 O O . TYR A 1 85 ? 4.123 6.530 -1.225 1.00 94.88 85 TYR A O 1
ATOM 704 N N . PHE A 1 86 ? 3.552 5.976 0.882 1.00 96.62 86 PHE A N 1
ATOM 705 C CA . PHE A 1 86 ? 2.905 7.252 1.190 1.00 96.62 86 PHE A CA 1
ATOM 706 C C . PHE A 1 86 ? 3.862 8.416 0.949 1.00 96.62 86 PHE A C 1
ATOM 708 O O . PHE A 1 86 ? 3.703 9.129 -0.030 1.00 96.62 86 PHE A O 1
ATOM 715 N N . GLU A 1 87 ? 4.927 8.539 1.726 1.00 94.06 87 GLU A N 1
ATOM 716 C CA . GLU A 1 87 ? 6.131 9.237 1.289 1.00 94.06 87 GLU A CA 1
ATOM 717 C C . GLU A 1 87 ? 6.931 8.333 0.355 1.00 94.06 87 GLU A C 1
ATOM 719 O O . GLU A 1 87 ? 7.015 7.119 0.563 1.00 94.06 87 GLU A O 1
ATOM 724 N N . TYR A 1 88 ? 7.539 8.923 -0.670 1.00 92.44 88 TYR A N 1
ATOM 725 C CA . TYR A 1 88 ? 8.389 8.197 -1.601 1.00 92.44 88 TYR A CA 1
ATOM 726 C C . TYR A 1 88 ? 9.512 9.097 -2.108 1.00 92.44 88 TYR A C 1
ATOM 728 O O . TYR A 1 88 ? 9.284 10.049 -2.847 1.00 92.44 88 TYR A O 1
ATOM 736 N N . GLU A 1 89 ? 10.740 8.773 -1.712 1.00 89.75 89 GLU A N 1
ATOM 737 C CA . GLU A 1 89 ? 11.951 9.412 -2.223 1.00 89.75 89 GLU A CA 1
ATOM 738 C C . GLU A 1 89 ? 12.955 8.307 -2.574 1.00 89.75 89 GLU A C 1
ATOM 740 O O . GLU A 1 89 ? 13.653 7.815 -1.687 1.00 89.75 89 GLU A O 1
ATOM 745 N N . PRO A 1 90 ? 13.045 7.872 -3.844 1.00 85.31 90 PRO A N 1
ATOM 746 C CA . PRO A 1 90 ? 13.862 6.720 -4.230 1.00 85.31 90 PRO A CA 1
ATOM 747 C C . PRO A 1 90 ? 15.366 6.914 -3.994 1.00 85.31 90 PRO A C 1
ATOM 749 O O . PRO A 1 90 ? 16.116 5.938 -4.041 1.00 85.31 90 PRO A O 1
ATOM 752 N N . GLN A 1 91 ? 15.821 8.146 -3.745 1.00 85.38 91 GLN A N 1
ATOM 753 C CA . GLN A 1 91 ? 17.213 8.460 -3.407 1.00 85.38 91 GLN A CA 1
ATOM 754 C C . GLN A 1 91 ? 17.507 8.418 -1.896 1.00 85.38 91 GLN A C 1
ATOM 756 O O . GLN A 1 91 ? 18.658 8.597 -1.497 1.00 85.38 91 GLN A O 1
ATOM 761 N N . SER A 1 92 ? 16.494 8.195 -1.057 1.00 84.56 92 SER A N 1
ATOM 762 C CA . SER A 1 92 ? 16.600 8.090 0.400 1.00 84.56 92 SER A CA 1
ATOM 763 C C . SER A 1 92 ? 16.042 6.746 0.875 1.00 84.56 92 SER A C 1
ATOM 765 O O . SER A 1 92 ? 15.171 6.162 0.238 1.00 84.56 92 SER A O 1
ATOM 767 N N . GLU A 1 93 ? 16.524 6.247 2.010 1.00 71.19 93 GLU A N 1
ATOM 768 C CA . GLU A 1 93 ? 15.936 5.075 2.677 1.00 71.19 93 GLU A CA 1
ATOM 769 C C . GLU A 1 93 ? 14.995 5.473 3.829 1.00 71.19 93 GLU A C 1
ATOM 771 O O . GLU A 1 93 ? 14.194 4.658 4.286 1.00 71.19 93 GLU A O 1
ATOM 776 N N . ASP A 1 94 ? 15.017 6.743 4.250 1.00 87.50 94 ASP A N 1
ATOM 777 C CA . ASP A 1 94 ? 14.306 7.222 5.443 1.00 87.50 94 ASP A CA 1
ATOM 778 C C . ASP A 1 94 ? 12.779 7.230 5.266 1.00 87.50 94 ASP A C 1
ATOM 780 O O . ASP A 1 94 ? 12.033 7.166 6.243 1.00 87.50 94 ASP A O 1
ATOM 784 N N . TRP A 1 95 ? 12.290 7.314 4.023 1.00 91.81 95 TRP A N 1
ATOM 785 C CA . TRP A 1 95 ? 10.855 7.428 3.739 1.00 91.81 95 TRP A CA 1
ATOM 786 C C . TRP A 1 95 ? 10.062 6.198 4.194 1.00 91.81 95 TRP A C 1
ATOM 788 O O . TRP A 1 95 ? 8.912 6.334 4.601 1.00 91.81 95 TRP A O 1
ATOM 798 N N . ARG A 1 96 ? 10.675 5.006 4.214 1.00 91.38 96 ARG A N 1
ATOM 799 C CA . ARG A 1 96 ? 10.002 3.778 4.672 1.00 91.38 96 ARG A CA 1
ATOM 800 C C . ARG A 1 96 ? 9.678 3.823 6.163 1.00 91.38 96 ARG A C 1
ATOM 802 O O . ARG A 1 96 ? 8.622 3.349 6.581 1.00 91.38 96 ARG A O 1
ATOM 809 N N . GLU A 1 97 ? 10.572 4.396 6.965 1.00 93.25 97 GLU A N 1
ATOM 810 C CA . GLU A 1 97 ? 10.316 4.574 8.395 1.00 93.25 97 GLU A CA 1
ATOM 811 C C . GLU A 1 97 ? 9.268 5.667 8.621 1.00 93.25 97 GLU A C 1
ATOM 813 O O . GLU A 1 97 ? 8.299 5.439 9.342 1.00 93.25 97 GLU A O 1
ATOM 818 N N . LYS A 1 98 ? 9.370 6.791 7.898 1.00 95.50 98 LYS A N 1
ATOM 819 C CA . LYS A 1 98 ? 8.361 7.866 7.935 1.00 95.50 98 LYS A CA 1
ATOM 820 C C . LYS A 1 98 ? 6.961 7.377 7.573 1.00 95.50 98 LYS A C 1
ATOM 822 O O . LYS A 1 98 ? 5.987 7.802 8.177 1.00 95.50 98 LYS A O 1
ATOM 827 N N . ASN A 1 99 ? 6.840 6.443 6.636 1.00 97.12 99 ASN A N 1
ATOM 828 C CA . ASN A 1 99 ? 5.554 5.841 6.283 1.00 97.12 99 ASN A CA 1
ATOM 829 C C . ASN A 1 99 ? 4.941 5.043 7.433 1.00 97.12 99 ASN A C 1
ATOM 831 O O . ASN A 1 99 ? 3.733 5.104 7.659 1.00 97.12 99 ASN A O 1
ATOM 835 N N . SER A 1 100 ? 5.780 4.351 8.204 1.00 97.06 100 SER A N 1
ATOM 836 C CA . SER A 1 100 ? 5.347 3.673 9.426 1.00 97.06 100 SER A CA 1
ATOM 837 C C . SER A 1 100 ? 4.945 4.674 10.514 1.00 97.06 100 SER A C 1
ATOM 839 O O . SER A 1 100 ? 4.010 4.415 11.269 1.00 97.06 100 SER A O 1
ATOM 841 N N . GLU A 1 101 ? 5.615 5.825 10.596 1.00 97.69 101 GLU A N 1
ATOM 842 C CA . GLU A 1 101 ? 5.247 6.927 11.498 1.00 97.69 101 GLU A CA 1
ATOM 843 C C . GLU A 1 101 ? 3.911 7.567 11.098 1.00 97.69 101 GLU A C 1
ATOM 845 O O . GLU A 1 101 ? 3.014 7.654 11.934 1.00 97.69 101 GLU A O 1
ATOM 850 N N . HIS A 1 102 ? 3.716 7.904 9.820 1.00 98.38 102 HIS A N 1
ATOM 851 C CA . HIS A 1 102 ? 2.446 8.421 9.304 1.00 98.38 102 HIS A CA 1
ATOM 852 C C . HIS A 1 102 ? 1.291 7.448 9.513 1.00 98.38 102 HIS A C 1
ATOM 854 O O . HIS A 1 102 ? 0.191 7.870 9.864 1.00 98.38 102 HIS A O 1
ATOM 860 N N . PHE A 1 103 ? 1.529 6.146 9.356 1.00 98.56 103 PHE A N 1
ATOM 861 C CA . PHE A 1 103 ? 0.513 5.155 9.676 1.00 98.56 103 PHE A CA 1
ATOM 862 C C . PHE A 1 103 ? 0.155 5.155 11.172 1.00 98.56 103 PHE A C 1
ATOM 864 O O . PHE A 1 103 ? -1.021 5.083 11.517 1.00 98.56 103 PHE A O 1
ATOM 871 N N . LYS A 1 104 ? 1.137 5.267 12.077 1.00 98.50 104 LYS A N 1
ATOM 872 C CA . LYS A 1 104 ? 0.878 5.341 13.529 1.00 98.50 104 LYS A CA 1
ATOM 873 C C . LYS A 1 104 ? 0.091 6.602 13.901 1.00 98.50 104 LYS A C 1
ATOM 875 O O . LYS A 1 104 ? -0.807 6.527 14.742 1.00 98.50 104 LYS A O 1
ATOM 880 N N . GLU A 1 105 ? 0.403 7.737 13.274 1.00 98.19 105 GLU A N 1
ATOM 881 C CA . GLU A 1 105 ? -0.367 8.983 13.404 1.00 98.19 105 GLU A CA 1
ATOM 882 C C . GLU A 1 105 ? -1.817 8.763 12.962 1.00 98.19 105 GLU A C 1
ATOM 884 O O . GLU A 1 105 ? -2.741 8.989 13.744 1.00 98.19 105 GLU A O 1
ATOM 889 N N . PHE A 1 106 ? -2.009 8.231 11.752 1.00 98.19 106 PHE A N 1
ATOM 890 C CA . PHE A 1 106 ? -3.319 7.890 11.207 1.00 98.19 106 PHE A CA 1
ATOM 891 C C . PHE A 1 106 ? -4.109 6.981 12.149 1.00 98.19 106 PHE A C 1
ATOM 893 O O . PHE A 1 106 ? -5.214 7.336 12.553 1.00 98.19 106 PHE A O 1
ATOM 900 N N . ALA A 1 107 ? -3.528 5.845 12.543 1.00 97.75 107 ALA A N 1
ATOM 901 C CA . ALA A 1 107 ? -4.156 4.856 13.412 1.00 97.75 107 ALA A CA 1
ATOM 902 C C . ALA A 1 107 ? -4.601 5.467 14.748 1.00 97.75 107 ALA A C 1
ATOM 904 O O . ALA A 1 107 ? -5.684 5.152 15.238 1.00 97.75 107 ALA A O 1
ATOM 905 N N . THR A 1 108 ? -3.809 6.389 15.302 1.00 96.88 108 THR A N 1
ATOM 906 C CA . THR A 1 108 ? -4.154 7.106 16.536 1.00 96.88 108 THR A CA 1
ATOM 907 C C . THR A 1 108 ? -5.340 8.051 16.327 1.00 96.88 108 THR A C 1
ATOM 909 O O . THR A 1 108 ? -6.284 8.041 17.116 1.00 96.88 108 THR A O 1
ATOM 912 N N . GLU A 1 109 ? -5.322 8.859 15.266 1.00 96.44 109 GLU A N 1
ATOM 913 C CA . GLU A 1 109 ? -6.354 9.872 14.993 1.00 96.44 109 GLU A CA 1
ATOM 914 C C . GLU A 1 109 ? -7.713 9.272 14.605 1.00 96.44 109 GLU A C 1
ATOM 916 O O . GLU A 1 109 ? -8.765 9.860 14.880 1.00 96.44 109 GLU A O 1
ATOM 921 N N . VAL A 1 110 ? -7.709 8.091 13.985 1.00 95.81 110 VAL A N 1
ATOM 922 C CA . VAL A 1 110 ? -8.933 7.364 13.608 1.00 95.81 110 VAL A CA 1
ATOM 923 C C . VAL A 1 110 ? -9.330 6.283 14.616 1.00 95.81 110 VAL A C 1
ATOM 925 O O . VAL A 1 110 ? -10.331 5.599 14.407 1.00 95.81 110 VAL A O 1
ATOM 928 N N . GLN A 1 111 ? -8.567 6.134 15.705 1.00 95.38 111 GLN A N 1
ATOM 929 C CA . GLN A 1 111 ? -8.753 5.098 16.728 1.00 95.38 111 GLN A CA 1
ATOM 930 C C . GLN A 1 111 ? -8.846 3.687 16.123 1.00 95.38 111 GLN A C 1
ATOM 932 O O . GLN A 1 111 ? -9.760 2.913 16.418 1.00 95.38 111 GLN A O 1
ATOM 937 N N . LEU A 1 112 ? -7.908 3.359 15.233 1.00 96.06 112 LEU A N 1
ATOM 938 C CA . LEU A 1 112 ? -7.823 2.033 14.640 1.00 96.06 112 LEU A CA 1
ATOM 939 C C . LEU A 1 112 ? -7.484 0.996 15.719 1.00 96.06 112 LEU A C 1
ATOM 941 O O . LEU A 1 112 ? -6.575 1.183 16.522 1.00 96.06 112 LEU A O 1
ATOM 945 N N . ASP A 1 113 ? -8.200 -0.121 15.682 1.00 94.88 113 ASP A N 1
ATOM 946 C CA . ASP A 1 113 ? -8.000 -1.279 16.554 1.00 94.88 113 ASP A CA 1
ATOM 947 C C . ASP A 1 113 ? -6.526 -1.729 16.648 1.00 94.88 113 ASP A C 1
ATOM 949 O O . ASP A 1 113 ? -5.817 -1.809 15.639 1.00 94.88 113 ASP A O 1
ATOM 953 N N . ASP A 1 114 ? -6.079 -2.058 17.864 1.00 95.88 114 ASP A N 1
ATOM 954 C CA . ASP A 1 114 ? -4.674 -2.349 18.182 1.00 95.88 114 ASP A CA 1
ATOM 955 C C . ASP A 1 114 ? -4.121 -3.533 17.378 1.00 95.88 114 ASP A C 1
ATOM 957 O O . ASP A 1 114 ? -2.978 -3.490 16.914 1.00 95.88 114 ASP A O 1
ATOM 961 N N . ASP A 1 115 ? -4.927 -4.580 17.165 1.00 97.12 115 ASP A N 1
ATOM 962 C CA . ASP A 1 115 ? -4.506 -5.746 16.384 1.00 97.12 115 ASP A CA 1
ATOM 963 C C . ASP A 1 115 ? -4.286 -5.383 14.911 1.00 97.12 115 ASP A C 1
ATOM 965 O O . ASP A 1 115 ? -3.26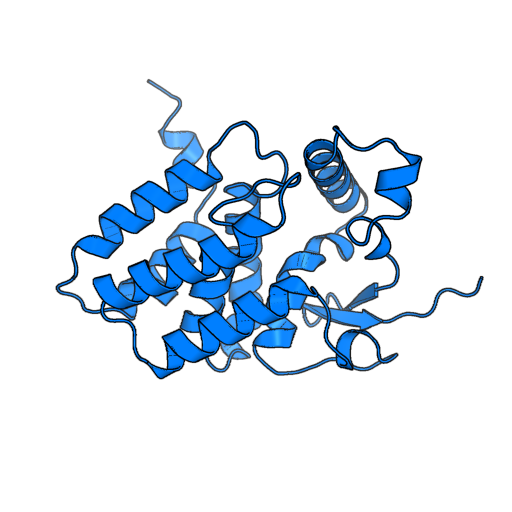2 -5.749 14.332 1.00 97.12 115 ASP A O 1
ATOM 969 N N . LYS A 1 116 ? -5.182 -4.586 14.314 1.00 97.62 116 LYS A N 1
ATOM 970 C CA . LYS A 1 116 ? -5.008 -4.080 12.939 1.00 97.62 116 LYS A CA 1
ATOM 971 C C . LYS A 1 116 ? -3.802 -3.158 12.831 1.00 97.62 116 LYS A C 1
ATOM 973 O O . LYS A 1 116 ? -3.058 -3.246 11.853 1.00 97.62 116 LYS A O 1
ATOM 978 N N . THR A 1 117 ? -3.589 -2.307 13.831 1.00 98.12 117 THR A N 1
ATOM 979 C CA . THR A 1 117 ? -2.428 -1.415 13.903 1.00 98.12 117 THR A CA 1
ATOM 980 C C . THR A 1 117 ? -1.131 -2.218 13.935 1.00 98.12 117 THR A C 1
ATOM 982 O O . THR A 1 117 ? -0.241 -1.987 13.116 1.00 98.12 117 THR A O 1
ATOM 985 N N . ARG A 1 118 ? -1.041 -3.223 14.811 1.00 98.31 118 ARG A N 1
ATOM 986 C CA . ARG A 1 118 ? 0.122 -4.111 14.908 1.00 98.31 118 ARG A CA 1
ATOM 987 C C . ARG A 1 118 ? 0.381 -4.862 13.605 1.00 98.31 118 ARG A C 1
ATOM 989 O O . ARG A 1 118 ? 1.495 -4.795 13.095 1.00 98.31 118 ARG A O 1
ATOM 996 N N . THR A 1 119 ? -0.633 -5.519 13.041 1.00 98.38 119 THR A N 1
ATOM 997 C CA . THR A 1 119 ? -0.481 -6.265 11.782 1.00 98.38 119 THR A CA 1
ATOM 998 C C . THR A 1 119 ? -0.067 -5.352 10.632 1.00 98.38 119 THR A C 1
ATOM 1000 O O . THR A 1 119 ? 0.800 -5.719 9.849 1.00 98.38 119 THR A O 1
ATOM 1003 N N . THR A 1 120 ? -0.610 -4.136 10.539 1.00 98.69 120 THR A N 1
ATOM 1004 C CA . THR A 1 120 ? -0.198 -3.191 9.487 1.00 98.69 120 THR A CA 1
ATOM 1005 C C . THR A 1 120 ? 1.279 -2.812 9.618 1.00 98.69 120 THR A C 1
ATOM 1007 O O . THR A 1 120 ? 1.985 -2.774 8.615 1.00 98.69 120 THR A O 1
ATOM 1010 N N . ILE A 1 121 ? 1.770 -2.570 10.839 1.00 98.31 121 ILE A N 1
ATOM 1011 C CA . ILE A 1 121 ? 3.193 -2.276 11.077 1.00 98.31 121 ILE A CA 1
ATOM 1012 C C . ILE A 1 121 ? 4.068 -3.469 10.668 1.00 98.31 121 ILE A C 1
ATOM 1014 O O . ILE A 1 121 ? 5.055 -3.273 9.967 1.00 98.31 121 ILE A O 1
ATOM 1018 N N . GLU A 1 122 ? 3.679 -4.697 11.031 1.00 97.50 122 GLU A N 1
ATOM 1019 C CA . GLU A 1 122 ? 4.388 -5.922 10.627 1.00 97.50 122 GLU A CA 1
ATOM 1020 C C . GLU A 1 122 ? 4.481 -6.046 9.089 1.00 97.50 122 GLU A C 1
ATOM 1022 O O . GLU A 1 122 ? 5.539 -6.386 8.556 1.00 97.50 122 GLU A O 1
ATOM 1027 N N . LEU A 1 123 ? 3.407 -5.709 8.364 1.00 98.06 123 LEU A N 1
ATOM 1028 C CA . LEU A 1 123 ? 3.383 -5.697 6.895 1.00 98.06 123 LEU A CA 1
ATOM 1029 C C . LEU A 1 123 ? 4.279 -4.598 6.300 1.00 98.06 123 LEU A C 1
ATOM 1031 O O . LEU A 1 123 ? 5.039 -4.855 5.363 1.00 98.06 123 LEU A O 1
ATOM 1035 N N . LEU A 1 124 ? 4.226 -3.378 6.843 1.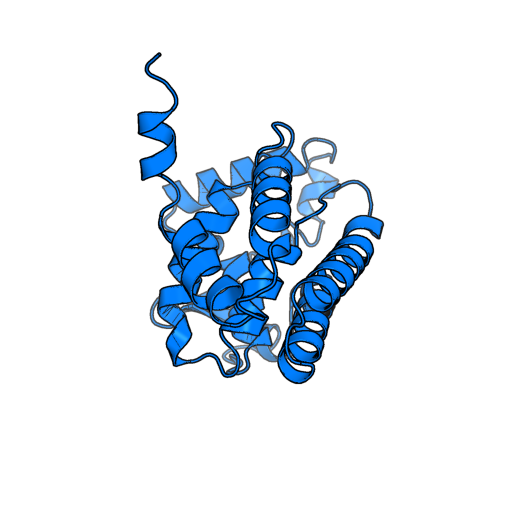00 96.81 124 LEU A N 1
ATOM 1036 C CA . LEU A 1 124 ? 5.080 -2.270 6.402 1.00 96.81 124 LEU A CA 1
ATOM 1037 C C . LEU A 1 124 ? 6.563 -2.585 6.627 1.00 96.81 124 LEU A C 1
ATOM 1039 O O . LEU A 1 124 ? 7.384 -2.324 5.744 1.00 96.81 124 LEU A O 1
ATOM 1043 N N . ASP A 1 125 ? 6.908 -3.206 7.754 1.00 94.62 125 ASP A N 1
ATOM 1044 C CA . ASP A 1 125 ? 8.269 -3.654 8.035 1.00 94.62 125 ASP A CA 1
ATOM 1045 C C . ASP A 1 125 ? 8.718 -4.755 7.067 1.00 94.62 125 ASP A C 1
ATOM 1047 O O . ASP A 1 125 ? 9.814 -4.671 6.510 1.00 94.62 125 ASP A O 1
ATOM 1051 N N . ALA A 1 126 ? 7.860 -5.737 6.782 1.00 91.62 126 ALA A N 1
ATOM 1052 C CA . ALA A 1 126 ? 8.138 -6.776 5.791 1.00 91.62 126 ALA A CA 1
ATOM 1053 C C . ALA A 1 126 ? 8.368 -6.218 4.375 1.00 91.62 126 ALA A C 1
ATOM 1055 O O . ALA A 1 126 ? 9.211 -6.714 3.624 1.00 91.62 126 ALA A O 1
ATOM 1056 N N . SER A 1 127 ? 7.677 -5.134 4.011 1.00 90.31 127 SER A N 1
ATOM 1057 C CA . SER A 1 127 ? 7.841 -4.474 2.709 1.00 90.31 127 SER A CA 1
ATOM 1058 C C . SER A 1 127 ? 9.261 -3.956 2.444 1.00 90.31 127 SER A C 1
ATOM 1060 O O . SER A 1 127 ? 9.645 -3.753 1.286 1.00 90.31 127 SER A O 1
ATOM 1062 N N . LYS A 1 128 ? 10.057 -3.748 3.506 1.00 86.62 128 LYS A N 1
ATOM 1063 C CA . LYS A 1 128 ? 11.444 -3.265 3.434 1.00 86.62 128 LYS A CA 1
ATOM 1064 C C . LYS A 1 128 ? 12.365 -4.278 2.746 1.00 86.62 128 LYS A C 1
ATOM 1066 O O . LYS A 1 128 ? 13.303 -3.858 2.074 1.00 86.62 128 LYS A O 1
ATOM 1071 N N . THR A 1 129 ? 12.092 -5.579 2.875 1.00 80.44 129 THR A N 1
ATOM 1072 C CA . THR A 1 129 ? 12.849 -6.649 2.196 1.00 80.44 129 THR A CA 1
ATOM 1073 C C . THR A 1 129 ? 12.179 -7.131 0.913 1.00 80.44 129 THR A C 1
ATOM 1075 O O . THR A 1 129 ? 12.844 -7.747 0.085 1.00 80.44 129 THR A O 1
ATOM 1078 N N . SER A 1 130 ? 10.878 -6.863 0.750 1.00 78.31 130 SER A N 1
ATOM 1079 C CA . SER A 1 130 ? 10.066 -7.240 -0.419 1.00 78.31 130 SER A CA 1
ATOM 1080 C C . SER A 1 130 ? 10.019 -8.752 -0.716 1.00 78.31 130 SER A C 1
ATOM 1082 O O . SER A 1 130 ? 9.580 -9.151 -1.789 1.00 78.31 130 SER A O 1
ATOM 1084 N N . ILE A 1 131 ? 10.482 -9.600 0.211 1.00 80.44 131 ILE A N 1
ATOM 1085 C CA . ILE A 1 131 ? 10.582 -11.054 0.037 1.00 80.44 131 ILE A CA 1
ATOM 1086 C C . ILE A 1 131 ? 10.541 -11.775 1.395 1.00 80.44 131 ILE A C 1
ATOM 1088 O O . ILE A 1 131 ? 11.098 -11.275 2.378 1.00 80.44 131 ILE A O 1
ATOM 1092 N N . THR A 1 132 ? 9.927 -12.963 1.438 1.00 83.56 132 THR A N 1
ATOM 1093 C CA . THR A 1 132 ? 9.966 -13.904 2.583 1.00 83.56 132 THR A CA 1
ATOM 1094 C C . THR A 1 132 ? 10.768 -15.168 2.244 1.00 83.56 132 THR A C 1
ATOM 1096 O O . THR A 1 132 ? 11.232 -15.331 1.115 1.00 83.56 132 THR A O 1
ATOM 1099 N N . GLU A 1 133 ? 10.947 -16.082 3.202 1.00 82.75 133 GLU A N 1
ATOM 1100 C CA . GLU A 1 133 ? 11.613 -17.373 2.958 1.00 82.75 133 GLU A CA 1
ATOM 1101 C C . GLU A 1 133 ? 10.834 -18.251 1.963 1.00 82.75 133 GLU A C 1
ATOM 1103 O O . GLU A 1 133 ? 11.426 -18.921 1.113 1.00 82.75 133 GLU A O 1
ATOM 1108 N N . GLU A 1 134 ? 9.503 -18.206 2.014 1.00 82.00 134 GLU A N 1
ATOM 1109 C CA . GLU A 1 134 ? 8.600 -18.903 1.096 1.00 82.00 134 GLU A CA 1
ATOM 1110 C C . GLU A 1 134 ? 8.804 -18.419 -0.335 1.00 82.00 134 GLU A C 1
ATOM 1112 O O . GLU A 1 134 ? 8.953 -19.233 -1.241 1.00 82.00 134 GLU A O 1
ATOM 1117 N N . HIS A 1 135 ? 8.931 -17.105 -0.528 1.00 79.81 135 HIS A N 1
ATOM 1118 C CA . HIS A 1 135 ? 9.250 -16.532 -1.831 1.00 79.81 135 HIS A CA 1
ATOM 1119 C C . HIS A 1 135 ? 10.632 -16.943 -2.348 1.00 79.81 135 HIS A C 1
ATOM 1121 O O . HIS A 1 135 ? 10.879 -16.794 -3.535 1.00 79.81 135 HIS A O 1
ATOM 1127 N N . GLN A 1 136 ? 11.553 -17.412 -1.500 1.00 78.38 136 GLN A N 1
ATOM 1128 C CA . GLN A 1 136 ? 12.885 -17.889 -1.906 1.00 78.38 136 GLN A CA 1
ATOM 1129 C C . GLN A 1 136 ? 12.933 -19.407 -2.123 1.00 78.38 136 GLN A C 1
ATOM 1131 O O . GLN A 1 136 ? 13.941 -19.936 -2.598 1.00 78.38 136 GLN A O 1
ATOM 1136 N N . SER A 1 137 ? 11.856 -20.110 -1.780 1.00 79.38 137 SER A N 1
ATOM 1137 C CA . SER A 1 137 ? 11.776 -21.562 -1.829 1.00 79.38 137 SER A CA 1
ATOM 1138 C C . SER A 1 137 ? 11.074 -22.011 -3.109 1.00 79.38 137 SER A C 1
ATOM 1140 O O . SER A 1 137 ? 9.931 -21.651 -3.381 1.00 79.38 137 SER A O 1
ATOM 1142 N N . GLU A 1 138 ? 11.767 -22.808 -3.922 1.00 77.25 138 GLU A N 1
ATOM 1143 C CA . GLU A 1 138 ? 11.226 -23.306 -5.190 1.00 77.25 138 GLU A CA 1
ATOM 1144 C C . GLU A 1 138 ? 9.928 -24.099 -4.970 1.00 77.25 138 GLU A C 1
ATOM 1146 O O . GLU A 1 138 ? 9.876 -25.024 -4.157 1.00 77.25 138 GLU A O 1
ATOM 1151 N N . GLY A 1 139 ? 8.875 -23.730 -5.704 1.00 75.75 139 GLY A N 1
ATOM 1152 C CA . GLY A 1 139 ? 7.562 -24.376 -5.620 1.00 75.75 139 GLY A CA 1
ATOM 1153 C C . GLY A 1 139 ? 6.782 -24.109 -4.326 1.00 75.75 139 GLY A C 1
ATOM 1154 O O . GLY A 1 139 ? 5.703 -24.676 -4.157 1.00 75.75 139 GLY A O 1
ATOM 1155 N N . ALA A 1 140 ? 7.299 -23.272 -3.423 1.00 78.50 140 ALA A N 1
ATOM 1156 C CA . ALA A 1 140 ? 6.585 -22.843 -2.231 1.00 78.50 140 ALA A CA 1
ATOM 1157 C C . ALA A 1 140 ? 5.829 -21.536 -2.486 1.00 78.50 140 ALA A C 1
ATOM 1159 O O . ALA A 1 140 ? 6.235 -20.703 -3.292 1.00 78.50 140 ALA A O 1
ATOM 1160 N N . TYR A 1 141 ? 4.732 -21.370 -1.758 1.00 81.56 141 TYR A N 1
ATOM 1161 C CA . TYR A 1 141 ? 4.005 -20.118 -1.617 1.00 81.56 141 TYR A CA 1
ATOM 1162 C C . TYR A 1 141 ? 3.538 -20.016 -0.168 1.00 81.56 141 TYR A C 1
ATOM 1164 O O . TYR A 1 141 ? 3.273 -21.032 0.486 1.00 81.56 141 TYR A O 1
ATOM 1172 N N . GLY A 1 142 ? 3.424 -18.795 0.335 1.00 84.75 142 GLY A N 1
ATOM 1173 C CA . GLY A 1 142 ? 2.834 -18.562 1.642 1.00 84.75 142 GLY A CA 1
ATOM 1174 C C . GLY A 1 142 ? 1.322 -18.337 1.570 1.00 84.75 142 GLY A C 1
ATOM 1175 O O . GLY A 1 142 ? 0.744 -18.180 0.497 1.00 84.75 142 GLY A O 1
ATOM 1176 N N . SER A 1 143 ? 0.664 -18.362 2.727 1.00 88.06 143 SER A N 1
ATOM 1177 C CA . SER A 1 143 ? -0.797 -18.200 2.863 1.00 88.06 143 SER A CA 1
ATOM 1178 C C . SER A 1 143 ? -1.173 -17.222 3.976 1.00 88.06 143 SER A C 1
ATOM 1180 O O . SER A 1 143 ? -2.235 -17.322 4.584 1.00 88.06 143 SER A O 1
ATOM 1182 N N . GLU A 1 144 ? -0.246 -16.333 4.306 1.00 94.38 144 GLU A N 1
ATOM 1183 C CA . GLU A 1 144 ? -0.411 -15.325 5.352 1.00 94.38 144 GLU A CA 1
ATOM 1184 C C . GLU A 1 144 ? -0.526 -13.959 4.684 1.00 94.38 144 GLU A C 1
ATOM 1186 O O . GLU A 1 144 ? 0.007 -13.779 3.591 1.00 94.38 144 GLU A O 1
ATOM 1191 N N . ASP A 1 145 ? -1.153 -12.993 5.353 1.00 96.12 145 ASP A N 1
ATOM 1192 C CA . ASP A 1 145 ? -1.374 -11.640 4.822 1.00 96.12 145 ASP A CA 1
ATOM 1193 C C . ASP A 1 145 ? -0.087 -10.986 4.294 1.00 96.12 145 ASP A C 1
ATOM 1195 O O . ASP A 1 145 ? -0.123 -10.306 3.276 1.00 96.12 145 ASP A O 1
ATOM 1199 N N . ILE A 1 146 ? 1.059 -11.248 4.936 1.00 94.69 146 ILE A N 1
ATOM 1200 C CA . ILE A 1 146 ? 2.387 -10.804 4.483 1.00 94.69 146 ILE A CA 1
ATOM 1201 C C . ILE A 1 146 ? 2.746 -11.322 3.089 1.00 94.69 146 ILE A C 1
ATOM 1203 O O . ILE A 1 146 ? 3.310 -10.581 2.295 1.00 94.69 146 ILE A O 1
ATOM 1207 N N . HIS A 1 147 ? 2.400 -12.567 2.770 1.00 92.62 147 HIS A N 1
ATOM 1208 C CA . HIS A 1 147 ? 2.694 -13.165 1.472 1.00 92.62 147 HIS A CA 1
ATOM 1209 C C . HIS A 1 147 ? 1.850 -12.512 0.394 1.00 92.62 147 HIS A C 1
ATOM 1211 O O . HIS A 1 147 ? 2.388 -11.949 -0.548 1.00 92.62 147 HIS A O 1
ATOM 1217 N N . PHE A 1 148 ? 0.538 -12.465 0.611 1.00 93.44 148 PHE A N 1
ATOM 1218 C CA . PHE A 1 148 ? -0.377 -11.800 -0.304 1.00 93.44 148 PHE A CA 1
ATOM 1219 C C . PHE A 1 148 ? -0.025 -10.324 -0.521 1.00 93.44 148 PHE A C 1
ATOM 1221 O O . PHE A 1 148 ? -0.021 -9.838 -1.646 1.00 93.44 148 PHE A O 1
ATOM 1228 N N . PHE A 1 149 ? 0.297 -9.598 0.549 1.00 95.06 149 PHE A N 1
ATOM 1229 C CA . PHE A 1 149 ? 0.651 -8.186 0.472 1.00 95.06 149 PHE A CA 1
ATOM 1230 C C . PHE A 1 149 ? 1.907 -7.931 -0.374 1.00 95.06 149 PHE A C 1
ATOM 1232 O O . PHE A 1 149 ? 1.921 -6.986 -1.167 1.00 95.06 149 PHE A O 1
ATOM 1239 N N . LEU A 1 150 ? 2.941 -8.763 -0.223 1.00 91.69 150 LEU A N 1
ATOM 1240 C CA . LEU A 1 150 ? 4.163 -8.663 -1.022 1.00 91.69 150 LEU A CA 1
ATOM 1241 C C . LEU A 1 150 ? 3.938 -9.136 -2.464 1.00 91.69 150 LEU A C 1
ATOM 1243 O O . LEU A 1 150 ? 4.443 -8.509 -3.396 1.00 91.69 150 LEU A O 1
ATOM 1247 N N . ASP A 1 151 ? 3.114 -10.167 -2.661 1.00 89.56 151 ASP A N 1
ATOM 1248 C CA . ASP A 1 151 ? 2.711 -10.651 -3.981 1.00 89.56 151 ASP A CA 1
ATOM 1249 C C . ASP A 1 151 ? 2.068 -9.527 -4.807 1.00 89.56 151 ASP A C 1
ATOM 1251 O O . ASP A 1 151 ? 2.401 -9.342 -5.983 1.00 89.56 151 ASP A O 1
ATOM 1255 N N . LEU A 1 152 ? 1.222 -8.700 -4.178 1.00 90.25 152 LEU A N 1
ATOM 1256 C CA . LEU A 1 152 ? 0.566 -7.558 -4.822 1.00 90.25 152 LEU A CA 1
ATOM 1257 C C . LEU A 1 152 ? 1.542 -6.537 -5.439 1.00 90.25 152 LEU A C 1
ATOM 1259 O O . LEU A 1 152 ? 1.211 -5.945 -6.465 1.00 90.25 152 LEU A O 1
ATOM 1263 N N . ASP A 1 153 ? 2.731 -6.319 -4.863 1.00 86.88 153 ASP A N 1
ATOM 1264 C CA . ASP A 1 153 ? 3.725 -5.387 -5.436 1.00 86.88 153 ASP A CA 1
ATOM 1265 C C . ASP A 1 153 ? 4.327 -5.885 -6.735 1.00 86.88 153 ASP A C 1
ATOM 1267 O O . ASP A 1 153 ? 4.787 -5.114 -7.583 1.00 86.88 153 ASP A O 1
ATOM 1271 N N . MET A 1 154 ? 4.358 -7.195 -6.878 1.00 84.06 154 MET A N 1
ATOM 1272 C CA . MET A 1 154 ? 5.067 -7.808 -7.962 1.00 84.06 154 MET A CA 1
ATOM 1273 C C . MET A 1 154 ? 4.100 -8.122 -9.121 1.00 84.06 154 MET A C 1
ATOM 1275 O O . MET A 1 154 ? 4.580 -8.338 -10.227 1.00 84.06 154 MET A O 1
ATOM 1279 N N . VAL A 1 155 ? 2.763 -8.130 -8.938 1.00 83.69 155 VAL A N 1
ATOM 1280 C CA . VAL A 1 155 ? 1.738 -8.616 -9.909 1.00 83.69 155 VAL A CA 1
ATOM 1281 C C . VAL A 1 155 ? 1.997 -8.275 -11.389 1.00 83.69 155 VAL A C 1
ATOM 1283 O O . VAL A 1 155 ? 1.755 -9.101 -12.272 1.00 83.69 155 VAL A O 1
ATOM 1286 N N . TYR A 1 156 ? 2.560 -7.103 -11.684 1.00 83.31 156 TYR A N 1
ATOM 1287 C CA . TYR A 1 156 ? 2.940 -6.700 -13.042 1.00 83.31 156 TYR A CA 1
ATOM 1288 C C . TYR A 1 156 ? 3.917 -7.663 -13.755 1.00 83.31 156 TYR A C 1
ATOM 1290 O O . TYR A 1 156 ? 3.975 -7.671 -14.984 1.00 83.31 156 TYR A O 1
ATOM 1298 N N . LEU A 1 157 ? 4.671 -8.494 -13.026 1.00 81.75 157 LEU A N 1
ATOM 1299 C CA . LEU A 1 157 ? 5.582 -9.502 -13.584 1.00 81.75 157 LEU A CA 1
ATOM 1300 C C . LEU A 1 157 ? 4.856 -10.635 -14.320 1.00 81.75 157 LEU A C 1
ATOM 1302 O O . LEU A 1 157 ? 5.441 -11.257 -15.205 1.00 81.75 157 LEU A O 1
ATOM 1306 N N . GLY A 1 158 ? 3.601 -10.907 -13.960 1.00 80.56 158 GLY A N 1
ATOM 1307 C CA . GLY A 1 158 ? 2.748 -11.900 -14.617 1.00 80.56 158 GLY A CA 1
ATOM 1308 C C . GLY A 1 158 ? 1.866 -11.314 -15.720 1.00 80.56 158 GLY A C 1
ATOM 1309 O O . GLY A 1 158 ? 1.096 -12.055 -16.331 1.00 80.56 158 GLY A O 1
ATOM 1310 N N . ALA A 1 159 ? 1.954 -10.003 -15.964 1.00 83.62 159 ALA A N 1
ATOM 1311 C CA . ALA A 1 159 ? 1.171 -9.328 -16.987 1.00 83.62 159 ALA A CA 1
ATOM 1312 C C . ALA A 1 159 ? 1.616 -9.727 -18.403 1.00 83.62 159 ALA A C 1
ATOM 1314 O O . ALA A 1 159 ? 2.699 -10.283 -18.623 1.00 83.62 159 ALA A O 1
ATOM 1315 N N . ASP A 1 160 ? 0.776 -9.429 -19.394 1.00 84.94 160 ASP A N 1
ATOM 1316 C CA . ASP A 1 160 ? 1.137 -9.677 -20.783 1.00 84.94 160 ASP A CA 1
ATOM 1317 C C . ASP A 1 160 ? 2.327 -8.810 -21.233 1.00 84.94 160 ASP A C 1
ATOM 1319 O O . ASP A 1 160 ? 2.722 -7.836 -20.592 1.00 84.94 160 ASP A O 1
ATOM 1323 N N . ALA A 1 161 ? 2.959 -9.182 -22.349 1.00 85.81 161 ALA A N 1
ATOM 1324 C CA . ALA A 1 161 ? 4.196 -8.526 -22.762 1.00 85.81 161 ALA A CA 1
ATOM 1325 C C . ALA A 1 161 ? 4.050 -7.000 -22.997 1.00 85.81 161 ALA A C 1
ATOM 1327 O O . ALA A 1 161 ? 4.995 -6.272 -22.678 1.00 85.81 161 ALA A O 1
ATOM 1328 N N . PRO A 1 162 ? 2.951 -6.484 -23.589 1.00 90.69 162 PRO A N 1
ATOM 1329 C CA . PRO A 1 162 ? 2.675 -5.048 -23.630 1.00 90.69 162 PRO A CA 1
ATOM 1330 C C . PRO A 1 162 ? 2.605 -4.379 -22.252 1.00 90.69 162 PRO A C 1
ATOM 1332 O O . PRO A 1 162 ? 3.305 -3.386 -22.045 1.00 90.69 162 PRO A O 1
ATOM 1335 N N . GLU A 1 163 ? 1.810 -4.914 -21.328 1.00 86.88 163 GLU A N 1
ATOM 1336 C CA . GLU A 1 163 ? 1.598 -4.326 -20.005 1.00 86.88 163 GLU A CA 1
ATOM 1337 C C . GLU A 1 163 ? 2.860 -4.405 -19.143 1.00 86.88 163 GLU A C 1
ATOM 1339 O O . GLU A 1 163 ? 3.301 -3.390 -18.603 1.00 86.88 163 GLU A O 1
ATOM 1344 N N . TYR A 1 164 ? 3.533 -5.559 -19.129 1.00 86.75 164 TYR A N 1
ATOM 1345 C CA . TYR A 1 164 ? 4.824 -5.735 -18.464 1.00 86.75 164 TYR A CA 1
ATOM 1346 C C . TYR A 1 164 ? 5.851 -4.686 -18.915 1.00 86.75 164 TYR A C 1
ATOM 1348 O O . TYR A 1 164 ? 6.549 -4.099 -18.084 1.00 86.75 164 TYR A O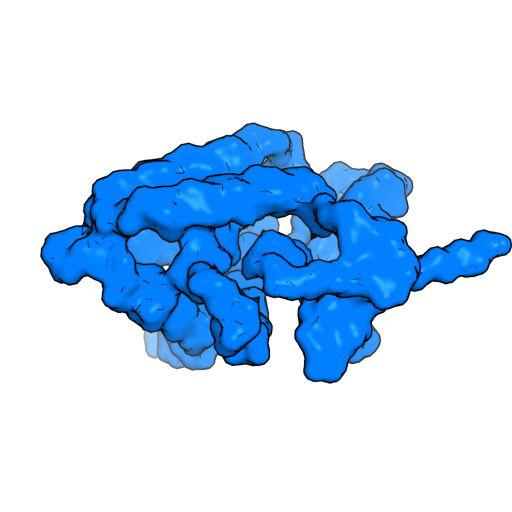 1
ATOM 1356 N N . ARG A 1 165 ? 5.946 -4.417 -20.228 1.00 88.06 165 ARG A N 1
ATOM 1357 C CA . ARG A 1 165 ? 6.861 -3.395 -20.763 1.00 88.06 165 ARG A CA 1
ATOM 1358 C C . ARG A 1 165 ? 6.481 -1.995 -20.298 1.00 88.06 165 ARG A C 1
ATOM 1360 O O . ARG A 1 165 ? 7.359 -1.269 -19.853 1.00 88.06 165 ARG A O 1
ATOM 1367 N N . ALA A 1 166 ? 5.200 -1.636 -20.369 1.00 90.69 166 ALA A N 1
ATOM 1368 C CA . ALA A 1 166 ? 4.733 -0.321 -19.941 1.00 90.69 166 ALA A CA 1
ATOM 1369 C C . ALA A 1 166 ? 5.033 -0.065 -18.453 1.00 90.69 166 ALA A C 1
ATOM 1371 O O . ALA A 1 166 ? 5.566 0.988 -18.104 1.00 90.69 166 ALA A O 1
ATOM 1372 N N . GLN A 1 167 ? 4.759 -1.051 -17.594 1.00 89.50 167 GLN A N 1
ATOM 1373 C CA . GLN A 1 167 ? 5.045 -0.975 -16.160 1.00 89.50 167 GLN A CA 1
ATOM 1374 C C . GLN A 1 167 ? 6.553 -0.940 -15.877 1.00 89.50 167 GLN A C 1
ATOM 1376 O O . GLN A 1 167 ? 7.020 -0.116 -15.092 1.00 89.50 167 GLN A O 1
ATOM 1381 N N . SER A 1 168 ? 7.342 -1.755 -16.584 1.00 88.81 168 SER A N 1
ATOM 1382 C CA . SER A 1 168 ? 8.808 -1.747 -16.473 1.00 88.81 168 SER A CA 1
ATOM 1383 C C . SER A 1 168 ? 9.426 -0.414 -16.907 1.00 88.81 168 SER A C 1
ATOM 1385 O O . SER A 1 168 ? 10.379 0.051 -16.284 1.00 88.81 168 SER A O 1
ATOM 1387 N N . ASP A 1 169 ? 8.888 0.225 -17.949 1.00 91.69 169 ASP A N 1
ATOM 1388 C CA . ASP A 1 169 ? 9.356 1.530 -18.423 1.00 91.69 169 ASP A CA 1
ATOM 1389 C C . ASP A 1 169 ? 9.019 2.646 -17.425 1.00 91.69 169 ASP A C 1
ATOM 1391 O O . ASP A 1 169 ? 9.878 3.487 -17.153 1.00 91.69 169 ASP A O 1
ATOM 1395 N N . LYS A 1 170 ? 7.812 2.634 -16.836 1.00 92.81 170 LYS A N 1
ATOM 1396 C CA . LYS A 1 170 ? 7.432 3.535 -15.732 1.00 92.81 170 LYS A CA 1
ATOM 1397 C C . LYS A 1 170 ? 8.355 3.339 -14.526 1.00 92.81 170 LYS A C 1
ATOM 1399 O O . LYS A 1 170 ? 8.987 4.289 -14.080 1.00 92.81 170 LYS A O 1
ATOM 1404 N N . MET A 1 171 ? 8.545 2.097 -14.077 1.00 90.31 171 MET A N 1
ATOM 1405 C CA . MET A 1 171 ? 9.472 1.771 -12.987 1.00 90.31 171 MET A CA 1
ATOM 1406 C C . MET A 1 171 ? 10.900 2.236 -13.301 1.00 90.31 171 MET A C 1
ATOM 1408 O O . MET A 1 171 ? 11.603 2.750 -12.437 1.00 90.31 171 MET A O 1
ATOM 1412 N N . ARG A 1 172 ? 11.362 2.095 -14.550 1.00 91.62 172 ARG A N 1
ATOM 1413 C CA . ARG A 1 172 ? 12.693 2.569 -14.944 1.00 91.62 172 ARG A CA 1
ATOM 1414 C C . ARG A 1 172 ? 12.827 4.091 -14.846 1.00 91.62 172 ARG A C 1
ATOM 1416 O O . ARG A 1 172 ? 13.932 4.568 -14.578 1.00 91.62 172 ARG A O 1
ATOM 1423 N N . GLN A 1 173 ? 11.753 4.842 -15.073 1.00 92.31 173 GLN A N 1
ATOM 1424 C CA . GLN A 1 173 ? 11.761 6.302 -14.982 1.00 92.31 173 GLN A CA 1
ATOM 1425 C C . GLN A 1 173 ? 11.919 6.796 -13.537 1.00 92.31 173 GLN A C 1
ATOM 1427 O O . GLN A 1 173 ? 12.688 7.742 -13.337 1.00 92.31 173 GLN A O 1
ATOM 1432 N N . GLU A 1 174 ? 11.339 6.104 -12.545 1.00 91.19 174 GLU A N 1
ATOM 1433 C CA . GLU A 1 174 ? 11.546 6.405 -11.110 1.00 91.19 174 GLU A CA 1
ATOM 1434 C C . GLU A 1 174 ? 13.032 6.415 -10.737 1.00 91.19 174 GLU A C 1
ATOM 1436 O O . GLU A 1 174 ? 13.498 7.220 -9.934 1.00 91.19 174 GLU A O 1
ATOM 1441 N N . TYR A 1 175 ? 13.808 5.548 -11.388 1.00 91.06 175 TYR A N 1
ATOM 1442 C CA . TYR A 1 175 ? 15.241 5.387 -11.163 1.00 91.06 175 TYR A CA 1
ATOM 1443 C C . TYR A 1 175 ? 16.084 5.950 -12.310 1.00 91.06 175 TYR A C 1
ATOM 1445 O O . TYR A 1 175 ? 17.203 5.494 -12.552 1.00 91.06 175 TYR A O 1
ATOM 1453 N N . SER A 1 176 ? 15.574 6.953 -13.028 1.00 91.62 176 SER A N 1
ATOM 1454 C CA . SER A 1 176 ? 16.293 7.608 -14.131 1.00 91.62 176 SER A CA 1
ATOM 1455 C C . SER A 1 176 ? 17.616 8.259 -13.701 1.00 91.62 176 SER A C 1
ATOM 1457 O O . SER A 1 176 ? 18.519 8.413 -14.526 1.00 91.62 176 SER A O 1
ATOM 1459 N N . PHE A 1 177 ? 17.765 8.577 -12.410 1.00 90.94 177 PHE A N 1
ATOM 1460 C CA . PHE A 1 177 ? 19.012 9.057 -11.810 1.00 90.94 177 PHE A CA 1
ATOM 1461 C C . PHE A 1 177 ? 20.103 7.973 -11.711 1.00 90.94 177 PHE A C 1
ATOM 1463 O O . PHE A 1 177 ? 21.287 8.303 -11.619 1.00 90.94 177 PHE A O 1
ATOM 1470 N N . LEU A 1 178 ? 19.737 6.685 -11.760 1.00 91.38 178 LEU A N 1
ATOM 1471 C CA . LEU A 1 178 ? 20.687 5.577 -11.796 1.00 91.38 178 LEU A CA 1
ATOM 1472 C C . LEU A 1 178 ? 21.166 5.313 -13.223 1.00 91.38 178 LEU A C 1
ATOM 1474 O O . LEU A 1 178 ? 20.396 5.237 -14.190 1.00 91.38 178 LEU A O 1
ATOM 1478 N N . ARG A 1 179 ? 22.469 5.060 -13.352 1.00 92.00 179 ARG A N 1
ATOM 1479 C CA . ARG A 1 179 ? 23.023 4.545 -14.606 1.00 92.00 179 ARG A CA 1
ATOM 1480 C C . ARG A 1 179 ? 22.498 3.137 -14.880 1.00 92.00 179 ARG A C 1
ATOM 1482 O O . ARG A 1 179 ? 22.122 2.399 -13.973 1.00 92.00 179 ARG A O 1
ATOM 1489 N N . SER A 1 180 ? 22.502 2.730 -16.147 1.00 87.88 180 SER A N 1
ATOM 1490 C CA . SER A 1 180 ? 21.955 1.428 -16.541 1.00 87.88 180 SER A CA 1
ATOM 1491 C C . SER A 1 180 ? 22.650 0.236 -15.892 1.00 87.88 180 SER A C 1
ATOM 1493 O O . SER A 1 180 ? 21.964 -0.727 -15.584 1.00 87.88 180 SER A O 1
ATOM 1495 N N . ASP A 1 181 ? 23.960 0.296 -15.650 1.00 88.31 181 ASP A N 1
ATOM 1496 C CA . ASP A 1 181 ? 24.690 -0.725 -14.890 1.00 88.31 181 ASP A CA 1
ATOM 1497 C C . ASP A 1 181 ? 24.168 -0.829 -13.452 1.00 88.31 181 ASP A C 1
ATOM 1499 O O . ASP A 1 181 ? 23.807 -1.916 -13.019 1.00 88.31 181 ASP A O 1
ATOM 1503 N N . GLN A 1 182 ? 24.036 0.307 -12.765 1.00 88.44 182 GLN A N 1
ATOM 1504 C CA . GLN A 1 182 ? 23.568 0.382 -11.377 1.00 88.44 182 GLN A CA 1
ATOM 1505 C C . GLN A 1 182 ? 22.117 -0.078 -11.221 1.00 88.44 182 GLN A C 1
ATOM 1507 O O . GLN A 1 182 ? 21.810 -0.842 -10.312 1.00 88.44 182 GLN A O 1
ATOM 1512 N N . TYR A 1 183 ? 21.232 0.349 -12.125 1.00 86.81 183 TYR A N 1
ATOM 1513 C CA . TYR A 1 183 ? 19.841 -0.105 -12.140 1.00 86.81 183 TYR A CA 1
ATOM 1514 C C . TYR A 1 183 ? 19.735 -1.602 -12.447 1.00 86.81 183 TYR A C 1
ATOM 1516 O O . TYR A 1 183 ? 18.873 -2.284 -11.915 1.00 86.81 183 TYR A O 1
ATOM 1524 N N . ASN A 1 184 ? 20.603 -2.140 -13.307 1.00 81.12 184 ASN A N 1
ATOM 1525 C CA . ASN A 1 184 ? 20.548 -3.556 -13.667 1.00 81.12 184 ASN A CA 1
ATOM 1526 C C . ASN A 1 184 ? 21.022 -4.497 -12.559 1.00 81.12 184 ASN A C 1
ATOM 1528 O O . ASN A 1 184 ? 20.725 -5.682 -12.645 1.00 81.12 184 ASN A O 1
ATOM 1532 N N . THR A 1 185 ? 21.763 -3.986 -11.579 1.00 78.75 185 THR A N 1
ATOM 1533 C CA . THR A 1 185 ? 22.259 -4.741 -10.421 1.00 78.75 185 THR A CA 1
ATOM 1534 C C . THR A 1 185 ? 21.548 -4.358 -9.124 1.00 78.75 185 THR A C 1
ATOM 1536 O O . THR A 1 185 ? 22.018 -4.715 -8.046 1.00 78.75 185 THR A O 1
ATOM 1539 N N . SER A 1 186 ? 20.494 -3.540 -9.194 1.00 74.25 186 SER A N 1
ATOM 1540 C CA . SER A 1 186 ? 19.712 -3.173 -8.020 1.00 74.25 186 SER A CA 1
ATOM 1541 C C . SER A 1 186 ? 18.618 -4.209 -7.774 1.00 74.25 186 SER A C 1
ATOM 1543 O O . SER A 1 186 ? 18.070 -4.798 -8.707 1.00 74.25 186 SER A O 1
ATOM 1545 N N . GLN A 1 187 ? 18.232 -4.371 -6.507 1.00 65.19 187 GLN A N 1
ATOM 1546 C CA . GLN A 1 187 ? 17.146 -5.279 -6.116 1.00 65.19 187 GLN A CA 1
ATOM 1547 C C . GLN A 1 187 ? 15.803 -4.925 -6.788 1.00 65.19 187 GLN A C 1
ATOM 1549 O O . GLN A 1 187 ? 14.948 -5.787 -6.944 1.00 65.19 187 GLN A O 1
ATOM 1554 N N . ILE A 1 188 ? 15.662 -3.682 -7.263 1.00 67.75 188 ILE A N 1
ATOM 1555 C CA . ILE A 1 188 ? 14.519 -3.180 -8.042 1.00 67.75 188 ILE A CA 1
ATOM 1556 C C . ILE A 1 188 ? 14.373 -3.922 -9.378 1.00 67.75 188 ILE A C 1
ATOM 1558 O O . ILE A 1 188 ? 13.258 -4.117 -9.851 1.00 67.75 188 ILE A O 1
ATOM 1562 N N . LYS A 1 189 ? 15.489 -4.319 -10.009 1.00 62.41 189 LYS A N 1
ATOM 1563 C CA . LYS A 1 189 ? 15.491 -5.028 -11.297 1.00 62.41 189 LYS A CA 1
ATOM 1564 C C . LYS A 1 189 ? 15.814 -6.518 -11.177 1.00 62.41 189 LYS A C 1
ATOM 1566 O O . LYS A 1 189 ? 15.734 -7.218 -12.181 1.00 62.41 189 LYS A O 1
ATOM 1571 N N . ASP A 1 190 ? 16.173 -7.014 -9.994 1.00 53.22 190 ASP A N 1
ATOM 1572 C CA . ASP A 1 190 ? 16.468 -8.438 -9.760 1.00 53.22 190 ASP A CA 1
ATOM 1573 C C . ASP A 1 190 ? 15.219 -9.286 -9.440 1.00 53.22 190 ASP A C 1
ATOM 1575 O O . ASP A 1 190 ? 15.301 -10.514 -9.355 1.00 53.22 190 ASP A O 1
ATOM 1579 N N . THR A 1 191 ? 14.036 -8.666 -9.387 1.00 53.88 191 THR A N 1
ATOM 1580 C CA . THR A 1 191 ? 12.721 -9.330 -9.325 1.00 53.88 191 THR A CA 1
ATOM 1581 C C . THR A 1 191 ? 12.400 -10.335 -10.471 1.00 53.88 191 THR A C 1
ATOM 1583 O O . THR A 1 191 ? 11.572 -11.213 -10.261 1.00 53.88 191 THR A O 1
ATOM 1586 N N . PRO A 1 192 ? 13.038 -10.363 -11.666 1.00 51.78 192 PRO A N 1
ATOM 1587 C CA . PRO A 1 192 ? 12.731 -11.335 -12.731 1.00 51.78 192 PRO A CA 1
ATOM 1588 C C . PRO A 1 192 ? 13.180 -12.795 -12.496 1.00 51.78 192 PRO A C 1
ATOM 1590 O O . PRO A 1 192 ? 13.245 -13.566 -13.466 1.00 51.78 192 PRO A O 1
ATOM 1593 N N . LYS A 1 193 ? 13.533 -13.188 -11.262 1.00 56.31 193 LYS A N 1
ATOM 1594 C CA . LYS A 1 193 ? 13.748 -14.600 -10.869 1.00 56.31 193 LYS A CA 1
ATOM 1595 C C . LYS A 1 193 ? 12.471 -15.295 -10.380 1.00 56.31 193 LYS A C 1
ATOM 1597 O O . LYS A 1 193 ? 12.503 -16.479 -10.060 1.00 56.31 193 LYS A O 1
ATOM 1602 N N . PHE A 1 194 ? 11.361 -14.570 -10.319 1.00 62.25 194 PHE A N 1
ATOM 1603 C CA . PHE A 1 194 ? 10.091 -15.089 -9.833 1.00 62.25 194 PHE A CA 1
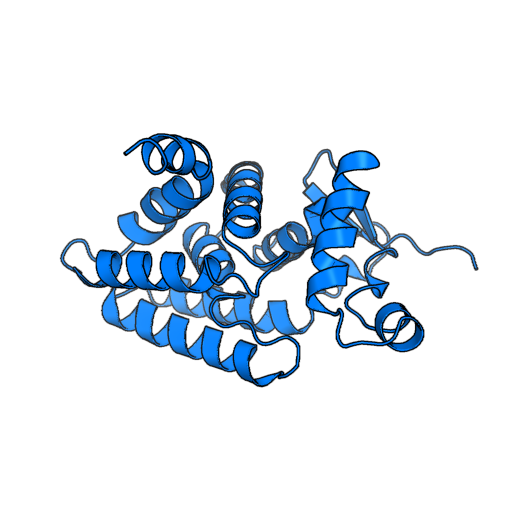ATOM 1604 C C . PHE A 1 194 ? 9.066 -15.151 -10.968 1.00 62.25 194 PHE A C 1
ATOM 1606 O O . PHE A 1 194 ? 9.105 -14.345 -11.901 1.00 62.25 194 PHE A O 1
ATOM 1613 N N . SER A 1 195 ? 8.163 -16.125 -10.896 1.00 63.19 195 SER A N 1
ATOM 1614 C CA . SER A 1 195 ? 6.968 -16.200 -11.738 1.00 63.19 195 SER A CA 1
ATOM 1615 C C . SER A 1 195 ? 5.725 -16.080 -10.874 1.00 63.19 195 SER A C 1
ATOM 1617 O O . SER A 1 195 ? 5.715 -16.585 -9.751 1.00 63.19 195 SER A O 1
ATOM 1619 N N . ILE A 1 196 ? 4.665 -15.504 -11.429 1.00 68.31 196 ILE A N 1
ATOM 1620 C CA . ILE A 1 196 ? 3.351 -15.511 -10.787 1.00 68.31 196 ILE A CA 1
ATOM 1621 C C . ILE A 1 196 ? 2.570 -16.713 -11.283 1.00 68.31 196 ILE A C 1
ATOM 1623 O O . ILE A 1 196 ? 2.410 -16.886 -12.494 1.00 68.31 196 ILE A O 1
ATOM 1627 N N . ASP A 1 197 ? 2.017 -17.486 -10.356 1.00 71.50 197 ASP A N 1
ATOM 1628 C CA . ASP A 1 197 ? 0.849 -18.297 -10.663 1.00 71.50 197 ASP A CA 1
ATOM 1629 C C . ASP A 1 197 ? -0.357 -17.367 -10.832 1.00 71.50 197 ASP A C 1
ATOM 1631 O O . ASP A 1 197 ? -1.006 -16.962 -9.866 1.00 71.50 197 ASP A O 1
ATOM 1635 N N . THR A 1 198 ? -0.646 -17.004 -12.079 1.00 64.75 198 THR A N 1
ATOM 1636 C CA . THR A 1 198 ? -1.741 -16.093 -12.424 1.00 64.75 198 THR A CA 1
ATOM 1637 C C . THR A 1 198 ? -3.124 -16.662 -12.109 1.00 64.75 198 THR A C 1
ATOM 1639 O O . THR A 1 198 ? -4.085 -15.898 -12.097 1.00 64.75 198 THR A O 1
ATOM 1642 N N . GLN A 1 199 ? -3.249 -17.966 -11.824 1.00 66.44 199 GLN A N 1
ATOM 1643 C CA . GLN A 1 199 ? -4.512 -18.555 -11.380 1.00 66.44 199 GLN A CA 1
ATOM 1644 C C . GLN A 1 199 ? -4.826 -18.213 -9.917 1.00 66.44 199 GLN A C 1
ATOM 1646 O O . GLN A 1 199 ? -5.999 -18.101 -9.569 1.00 66.44 199 GLN A O 1
ATOM 1651 N N . HIS A 1 200 ? -3.801 -18.048 -9.077 1.00 67.38 200 HIS A N 1
ATOM 1652 C CA . HIS A 1 200 ? -3.959 -17.831 -7.633 1.00 67.38 200 HIS A CA 1
ATOM 1653 C C . HIS A 1 200 ? -3.342 -16.514 -7.139 1.00 67.38 200 HIS A C 1
ATOM 1655 O O . HIS A 1 200 ? -3.408 -16.235 -5.948 1.00 67.38 200 HIS A O 1
ATOM 1661 N N . LEU A 1 201 ? -2.738 -15.718 -8.031 1.00 72.25 201 LEU A N 1
ATOM 1662 C CA . LEU A 1 201 ? -1.995 -14.490 -7.713 1.00 72.25 201 LEU A CA 1
ATOM 1663 C C . LEU A 1 201 ? -0.881 -14.705 -6.682 1.00 72.25 201 LEU A C 1
ATOM 1665 O O . LEU A 1 201 ? -0.604 -13.827 -5.872 1.00 72.25 201 LEU A O 1
ATOM 1669 N N . ARG A 1 202 ? -0.235 -15.875 -6.734 1.00 76.00 202 ARG A N 1
ATOM 1670 C CA . ARG A 1 202 ? 0.827 -16.254 -5.796 1.00 76.00 202 ARG A CA 1
ATOM 1671 C C . ARG A 1 202 ? 2.184 -16.283 -6.463 1.00 76.00 202 ARG A C 1
ATOM 1673 O O . ARG A 1 202 ? 2.321 -16.776 -7.588 1.00 76.00 202 ARG A O 1
ATOM 1680 N N . TYR A 1 203 ? 3.191 -15.795 -5.753 1.00 74.81 203 TYR A N 1
ATOM 1681 C CA . TYR A 1 203 ? 4.568 -15.861 -6.221 1.00 74.81 203 TYR A CA 1
ATOM 1682 C C . TYR A 1 203 ? 5.199 -17.222 -6.015 1.00 74.81 203 TYR A C 1
ATOM 1684 O O . TYR A 1 203 ? 5.023 -17.864 -4.983 1.00 74.81 203 TYR A O 1
ATOM 1692 N N . ILE A 1 204 ? 5.992 -17.624 -7.009 1.00 63.12 204 ILE A N 1
ATOM 1693 C CA . ILE A 1 204 ? 6.804 -18.835 -6.973 1.00 63.12 204 ILE A CA 1
ATOM 1694 C C . ILE A 1 204 ? 8.207 -18.493 -7.482 1.00 63.12 204 ILE A C 1
ATOM 1696 O O . ILE A 1 204 ? 8.378 -17.934 -8.573 1.00 63.12 204 ILE A O 1
ATOM 1700 N N . TYR A 1 205 ? 9.231 -18.846 -6.704 1.00 62.47 205 TYR A N 1
ATOM 1701 C CA . TYR A 1 205 ? 10.617 -18.776 -7.161 1.00 62.47 205 TYR A CA 1
ATOM 1702 C C . TYR A 1 205 ? 10.893 -19.828 -8.228 1.00 62.47 205 TYR A C 1
ATOM 1704 O O . TYR A 1 205 ? 10.657 -21.017 -8.002 1.00 62.47 205 TYR A O 1
ATOM 1712 N N . ILE A 1 206 ? 11.448 -19.392 -9.363 1.00 59.97 206 ILE A N 1
ATOM 1713 C CA . ILE A 1 206 ? 11.940 -20.289 -10.408 1.00 59.97 206 ILE A CA 1
ATOM 1714 C C . ILE A 1 206 ? 13.444 -20.045 -10.588 1.00 59.97 206 ILE A C 1
ATOM 1716 O O . ILE A 1 206 ? 13.844 -18.987 -11.090 1.00 59.97 206 ILE A O 1
ATOM 1720 N N . PRO A 1 207 ? 14.308 -21.014 -10.234 1.00 52.66 207 PRO A N 1
ATOM 1721 C CA . PRO A 1 207 ? 15.733 -20.914 -10.511 1.00 52.66 207 PRO A CA 1
ATOM 1722 C C . PRO A 1 207 ? 15.955 -20.792 -12.024 1.00 52.66 207 PRO A C 1
ATOM 1724 O O . PRO A 1 207 ? 15.529 -21.651 -12.794 1.00 52.66 207 PRO A O 1
ATOM 1727 N N . ARG A 1 208 ? 16.643 -19.740 -12.483 1.00 47.47 208 ARG A N 1
ATOM 1728 C CA . ARG A 1 208 ? 17.132 -19.717 -13.869 1.00 47.47 208 ARG A CA 1
ATOM 1729 C C . ARG A 1 208 ? 18.363 -20.609 -13.975 1.00 47.47 208 ARG A C 1
ATOM 1731 O O . ARG A 1 208 ? 19.325 -20.403 -13.236 1.00 47.47 208 ARG A O 1
ATOM 1738 N N . GLU A 1 209 ? 18.348 -21.546 -14.919 1.00 36.06 209 GLU A N 1
ATOM 1739 C CA . GLU A 1 209 ? 19.581 -22.174 -15.392 1.00 36.06 209 GLU A CA 1
ATOM 1740 C C . GLU A 1 209 ? 20.479 -21.075 -15.989 1.00 36.06 209 GLU A C 1
ATOM 1742 O O . GLU A 1 209 ? 20.027 -20.280 -16.820 1.00 36.06 209 GLU A O 1
ATOM 1747 N N . ILE A 1 210 ? 21.711 -20.975 -15.482 1.00 33.69 210 ILE A N 1
ATOM 1748 C CA . ILE A 1 210 ? 22.744 -20.027 -15.934 1.00 33.69 210 ILE A CA 1
ATOM 1749 C C . ILE A 1 210 ? 23.501 -20.641 -17.109 1.00 33.69 210 ILE A C 1
ATOM 1751 O O . ILE A 1 210 ? 23.903 -21.820 -16.977 1.00 33.69 210 ILE A O 1
#

Foldseek 3Di:
DPPPVVVVVLQVLLVCLLVPQPVVQFPVPQPVSVVVVVLLQVQLCPPLQLQSHSNLLSLLSVVLVVCVVLAPRSNLLSLLSSLLVSDPDPVDPCSLVVSLVVSVVVCVRRVHDPVSNVSNSVLSVLVSVLDDVQLVDAPGWDRYSSQLSSLSVLLLLADDPVSVVSNVVSLVSSVVVDDPVRVCPDPSNVSNQWYAPPVNSTIGGDDDDD

Radius of gyration: 17.29 Å; chains: 1; bounding box: 42×47×42 Å

pLDDT: mean 85.74, std 15.53, range [33.69, 98.69]